Protein AF-A0A945UL53-F1 (afdb_monomer)

Structure (mmCIF, N/CA/C/O backbone):
data_AF-A0A945UL53-F1
#
_entry.id   AF-A0A945UL53-F1
#
loop_
_atom_site.group_PDB
_atom_site.id
_atom_site.type_symbol
_atom_site.label_atom_id
_atom_site.label_alt_id
_atom_site.label_comp_id
_atom_site.label_asym_id
_atom_site.label_entity_id
_atom_site.label_seq_id
_atom_site.pdbx_PDB_ins_code
_atom_site.Cartn_x
_atom_site.Cartn_y
_atom_site.Cartn_z
_atom_site.occupancy
_atom_site.B_iso_or_equiv
_atom_site.auth_seq_id
_atom_site.auth_comp_id
_atom_site.auth_asym_id
_atom_site.auth_atom_id
_atom_site.pdbx_PDB_model_num
ATOM 1 N N . MET A 1 1 ? 16.306 -9.121 25.463 1.00 62.62 1 MET A N 1
ATOM 2 C CA . MET A 1 1 ? 15.950 -10.040 24.354 1.00 62.62 1 MET A CA 1
ATOM 3 C C . MET A 1 1 ? 14.836 -9.499 23.457 1.00 62.62 1 MET A C 1
ATOM 5 O O . MET A 1 1 ? 14.910 -9.726 22.259 1.00 62.62 1 MET A O 1
ATOM 9 N N . TRP A 1 2 ? 13.859 -8.739 23.974 1.00 79.06 2 TRP A N 1
ATOM 10 C CA . TRP A 1 2 ? 12.769 -8.182 23.155 1.00 79.06 2 TRP A CA 1
ATOM 11 C C . TRP A 1 2 ? 13.185 -7.236 22.002 1.00 79.06 2 TRP A C 1
ATOM 13 O O . TRP A 1 2 ? 12.506 -7.286 20.979 1.00 79.06 2 TRP A O 1
ATOM 23 N N . PRO A 1 3 ? 14.305 -6.470 22.046 1.00 84.81 3 PRO A N 1
ATOM 24 C CA . PRO A 1 3 ? 14.684 -5.615 20.913 1.00 84.81 3 PRO A CA 1
ATOM 25 C C . PRO A 1 3 ? 14.974 -6.388 19.618 1.00 84.81 3 PRO A C 1
ATOM 27 O O . PRO A 1 3 ? 14.771 -5.867 18.528 1.00 84.81 3 PRO A O 1
ATOM 30 N N . ILE A 1 4 ? 15.392 -7.656 19.721 1.00 87.12 4 ILE A N 1
ATOM 31 C CA . ILE A 1 4 ? 15.639 -8.528 18.560 1.00 87.12 4 ILE A CA 1
ATOM 32 C C . ILE A 1 4 ? 14.323 -8.868 17.839 1.00 87.12 4 ILE A C 1
ATOM 34 O O . ILE A 1 4 ? 14.313 -9.070 16.627 1.00 87.12 4 ILE A O 1
ATOM 38 N N . LEU A 1 5 ? 13.199 -8.891 18.564 1.00 92.94 5 LEU A N 1
ATOM 39 C CA . LEU A 1 5 ? 11.879 -9.199 18.008 1.00 92.94 5 LEU A CA 1
ATOM 40 C C . LEU A 1 5 ? 11.260 -8.019 17.249 1.00 92.94 5 LEU A C 1
ATOM 42 O O . LEU A 1 5 ? 10.339 -8.234 16.462 1.00 92.94 5 LEU A O 1
ATOM 46 N N . LEU A 1 6 ? 11.791 -6.801 17.416 1.00 94.88 6 LEU A N 1
ATOM 47 C CA . LEU A 1 6 ? 11.266 -5.599 16.766 1.00 94.88 6 LEU A CA 1
ATOM 48 C C . LEU A 1 6 ? 11.302 -5.688 15.243 1.00 94.88 6 LEU A C 1
ATOM 50 O O . LEU A 1 6 ? 10.362 -5.246 14.591 1.00 94.88 6 LEU A O 1
ATOM 54 N N . LEU A 1 7 ? 12.354 -6.280 14.671 1.00 95.62 7 LEU A N 1
ATOM 55 C CA . LEU A 1 7 ? 12.458 -6.429 13.223 1.00 95.62 7 LEU A CA 1
ATOM 56 C C . LEU A 1 7 ? 11.445 -7.456 12.678 1.00 95.62 7 LEU A C 1
ATOM 58 O O . LEU A 1 7 ? 10.653 -7.069 11.821 1.00 95.62 7 LEU A O 1
ATOM 62 N N . PRO A 1 8 ? 11.386 -8.719 13.153 1.00 96.06 8 PRO A N 1
ATOM 63 C CA . PRO A 1 8 ? 10.351 -9.662 12.722 1.00 96.06 8 PRO A CA 1
ATOM 64 C C . PRO A 1 8 ? 8.927 -9.127 12.907 1.00 96.06 8 PRO A C 1
ATOM 66 O O . PRO A 1 8 ? 8.109 -9.233 11.996 1.00 96.06 8 PRO A O 1
ATOM 69 N N . GLN A 1 9 ? 8.638 -8.507 14.053 1.00 96.94 9 GLN A N 1
ATOM 70 C CA . GLN A 1 9 ? 7.343 -7.884 14.324 1.00 96.94 9 GLN A CA 1
ATOM 71 C C . GLN A 1 9 ? 7.062 -6.730 13.363 1.00 96.94 9 GLN A C 1
ATOM 73 O O . GLN A 1 9 ? 5.966 -6.637 12.817 1.00 96.94 9 GLN A O 1
ATOM 78 N N . GLY A 1 10 ? 8.062 -5.889 13.109 1.00 97.50 10 GLY A N 1
ATOM 79 C CA . GLY A 1 10 ? 7.977 -4.786 12.167 1.00 97.50 10 GLY A CA 1
ATOM 80 C C . GLY A 1 10 ? 7.670 -5.244 10.752 1.00 97.50 10 GLY A C 1
ATOM 81 O O . GLY A 1 10 ? 6.770 -4.696 10.122 1.00 97.50 10 GLY A O 1
ATOM 82 N N . LEU A 1 11 ? 8.351 -6.295 10.284 1.00 97.94 11 LEU A N 1
ATOM 83 C CA . LEU A 1 11 ? 8.081 -6.928 8.994 1.00 97.94 11 LEU A CA 1
ATOM 84 C C . LEU A 1 11 ? 6.650 -7.470 8.932 1.00 97.94 11 LEU A C 1
ATOM 86 O O . LEU A 1 11 ? 5.926 -7.169 7.989 1.00 97.94 11 LEU A O 1
ATOM 90 N N . LEU A 1 12 ? 6.210 -8.230 9.934 1.00 97.69 12 LEU A N 1
ATOM 91 C CA . LEU A 1 12 ? 4.856 -8.787 9.935 1.00 97.69 12 LEU A CA 1
ATOM 92 C C . LEU A 1 12 ? 3.784 -7.692 9.946 1.00 97.69 12 LEU A C 1
ATOM 94 O O . LEU A 1 12 ? 2.818 -7.796 9.198 1.00 97.69 12 LEU A O 1
ATOM 98 N N . LEU A 1 13 ? 3.969 -6.634 10.741 1.00 98.06 13 LEU A N 1
ATOM 99 C CA . LEU A 1 13 ? 3.017 -5.528 10.840 1.00 98.06 13 LEU A CA 1
ATOM 100 C C . LEU A 1 13 ? 2.977 -4.680 9.569 1.00 98.06 13 LEU A C 1
ATOM 102 O O . LEU A 1 13 ? 1.895 -4.422 9.050 1.00 98.06 13 LEU A O 1
ATOM 106 N N . ILE A 1 14 ? 4.127 -4.248 9.041 1.00 97.94 14 ILE A N 1
ATOM 107 C CA . ILE A 1 14 ? 4.144 -3.360 7.871 1.00 97.94 14 ILE A CA 1
ATOM 108 C C . ILE A 1 14 ? 3.630 -4.076 6.614 1.00 97.94 14 ILE A C 1
ATOM 110 O O . ILE A 1 14 ? 2.938 -3.472 5.794 1.00 97.94 14 ILE A O 1
ATOM 114 N N . PHE A 1 15 ? 3.900 -5.380 6.475 1.00 98.56 15 PHE A N 1
ATOM 115 C CA . PHE A 1 15 ? 3.406 -6.176 5.352 1.00 98.56 15 PHE A CA 1
ATOM 116 C C . PHE A 1 15 ? 1.936 -6.584 5.487 1.00 98.56 15 PHE A C 1
ATOM 118 O O . PHE A 1 15 ? 1.402 -7.146 4.535 1.00 98.56 15 PHE A O 1
ATOM 125 N N . LEU A 1 16 ? 1.223 -6.182 6.553 1.00 98.62 16 LEU A N 1
ATOM 126 C CA . LEU A 1 16 ? -0.249 -6.154 6.543 1.00 98.62 16 LEU A CA 1
ATOM 127 C C . LEU A 1 16 ? -0.813 -5.230 5.448 1.00 98.62 16 LEU A C 1
ATOM 129 O O . LEU A 1 16 ? -1.991 -5.319 5.102 1.00 98.62 16 LEU A O 1
ATOM 133 N N . PHE A 1 17 ? 0.034 -4.402 4.832 1.00 98.56 17 PHE A N 1
ATOM 134 C CA . PHE A 1 17 ? -0.271 -3.766 3.557 1.00 98.56 17 PHE A CA 1
ATOM 135 C C . PHE A 1 17 ? -0.742 -4.766 2.482 1.00 98.56 17 PHE A C 1
ATOM 137 O O . PHE A 1 17 ? -1.690 -4.465 1.767 1.00 98.56 17 PHE A O 1
ATOM 144 N N . ALA A 1 18 ? -0.139 -5.955 2.378 1.00 98.44 18 ALA A N 1
ATOM 145 C CA . ALA A 1 18 ? -0.502 -6.946 1.362 1.00 98.44 18 ALA A CA 1
ATOM 146 C C . ALA A 1 18 ? -1.934 -7.507 1.530 1.00 98.44 18 ALA A C 1
ATOM 148 O O . ALA A 1 18 ? -2.713 -7.429 0.579 1.00 98.44 18 ALA A O 1
ATOM 149 N N . PRO A 1 19 ? -2.360 -8.000 2.712 1.00 98.50 19 PRO A N 1
ATOM 150 C CA . PRO A 1 19 ? -3.755 -8.372 2.922 1.00 98.50 19 PRO A CA 1
ATOM 151 C C . PRO A 1 19 ? -4.714 -7.191 2.763 1.00 98.50 19 PRO A C 1
ATOM 153 O O . PRO A 1 19 ? -5.789 -7.378 2.196 1.00 98.50 19 PRO A O 1
ATOM 156 N N . LEU A 1 20 ? -4.348 -5.980 3.203 1.00 98.75 20 LEU A N 1
ATOM 157 C CA . LEU A 1 20 ? -5.144 -4.776 2.940 1.00 98.75 20 LEU A CA 1
ATOM 158 C C . LEU A 1 20 ? -5.365 -4.576 1.432 1.00 98.75 20 LEU A C 1
ATOM 160 O O . LEU A 1 20 ? -6.509 -4.435 0.998 1.00 98.75 20 LEU A O 1
ATOM 164 N N . HIS A 1 21 ? -4.286 -4.595 0.652 1.00 98.56 21 HIS A N 1
ATOM 165 C CA . HIS A 1 21 ? -4.281 -4.436 -0.799 1.00 98.56 21 HIS A CA 1
ATOM 166 C C . HIS A 1 21 ? -5.174 -5.463 -1.497 1.00 98.56 21 HIS A C 1
ATOM 168 O O . HIS A 1 21 ? -6.097 -5.104 -2.223 1.00 98.56 21 HIS A O 1
ATOM 174 N N . GLU A 1 22 ? -5.005 -6.747 -1.203 1.00 98.19 22 GLU A N 1
ATOM 175 C CA . GLU A 1 22 ? -5.817 -7.791 -1.836 1.00 98.19 22 GLU A CA 1
ATOM 176 C C . GLU A 1 22 ? -7.290 -7.744 -1.400 1.00 98.19 22 GLU A C 1
ATOM 178 O O . GLU A 1 22 ? -8.208 -8.017 -2.180 1.00 98.19 22 GLU A O 1
ATOM 183 N N . CYS A 1 23 ? -7.563 -7.345 -0.158 1.00 98.62 23 CYS A N 1
ATOM 184 C CA . CYS A 1 23 ? -8.932 -7.260 0.339 1.00 98.62 23 CYS A CA 1
ATOM 185 C C . CYS A 1 23 ? -9.710 -6.068 -0.238 1.00 98.62 23 CYS A C 1
ATOM 187 O O . CYS A 1 23 ? -10.928 -6.174 -0.414 1.00 98.62 23 CYS A O 1
ATOM 189 N N . ILE A 1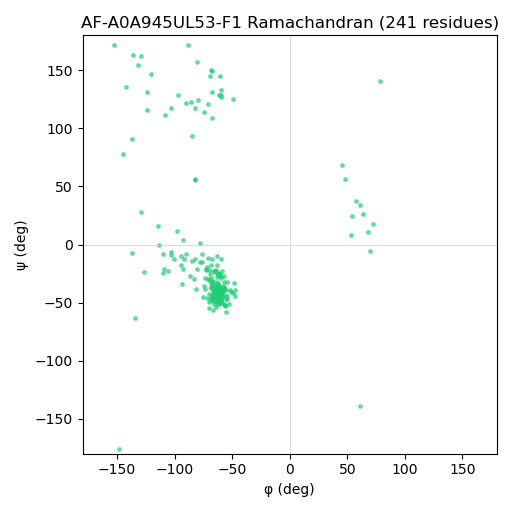 24 ? -9.063 -4.954 -0.605 1.00 98.38 24 ILE A N 1
ATOM 190 C CA . ILE A 1 24 ? -9.777 -3.838 -1.254 1.00 98.38 24 ILE A CA 1
ATOM 191 C C . ILE A 1 24 ? -10.249 -4.187 -2.675 1.00 98.38 24 ILE A C 1
ATOM 193 O O . ILE A 1 24 ? -11.281 -3.662 -3.115 1.00 98.38 24 ILE A O 1
ATOM 197 N N . HIS A 1 25 ? -9.581 -5.131 -3.350 1.00 98.00 25 HIS A N 1
ATOM 198 C CA . HIS A 1 25 ? -10.055 -5.753 -4.597 1.00 98.00 25 HIS A CA 1
ATOM 199 C C . HIS A 1 25 ? -11.264 -6.668 -4.379 1.00 98.00 25 HIS A C 1
ATOM 201 O O . HIS A 1 25 ? -12.070 -6.863 -5.287 1.00 98.00 25 HIS A O 1
ATOM 207 N N . ARG A 1 26 ? -11.462 -7.144 -3.143 1.00 97.31 26 ARG A N 1
ATOM 208 C CA . ARG A 1 26 ? -12.495 -8.111 -2.730 1.00 97.31 26 ARG A CA 1
ATOM 209 C C . ARG A 1 26 ? -12.382 -9.470 -3.420 1.00 97.31 26 ARG A C 1
ATOM 211 O O . ARG A 1 26 ? -13.395 -10.117 -3.681 1.00 97.31 26 ARG A O 1
ATOM 218 N N . THR A 1 27 ? -11.156 -9.893 -3.699 1.00 96.38 27 THR A N 1
ATOM 219 C CA . THR A 1 27 ? -10.840 -11.190 -4.313 1.00 96.38 27 THR A CA 1
ATOM 220 C C . THR A 1 27 ? -10.259 -12.172 -3.294 1.00 96.38 27 THR A C 1
ATOM 222 O O . THR A 1 27 ? -10.394 -13.380 -3.471 1.00 96.38 27 THR A O 1
ATOM 225 N N . ALA A 1 28 ? -9.681 -11.682 -2.189 1.00 97.00 28 ALA A N 1
ATOM 226 C CA . ALA A 1 28 ? -9.034 -12.515 -1.175 1.00 97.00 28 ALA A CA 1
ATOM 227 C C . ALA A 1 28 ? -9.986 -13.517 -0.499 1.00 97.00 28 ALA A C 1
ATOM 229 O O . ALA A 1 28 ? -9.624 -14.677 -0.305 1.00 97.00 28 ALA A O 1
ATOM 230 N N . PHE A 1 29 ? -11.212 -13.092 -0.174 1.00 97.69 29 PHE A N 1
ATOM 231 C CA . PHE A 1 29 ? -12.237 -13.949 0.429 1.00 97.69 29 PHE A CA 1
ATOM 232 C C . PHE A 1 29 ? -13.492 -14.035 -0.440 1.00 97.69 29 PHE A C 1
ATOM 234 O O . PHE A 1 29 ? -13.920 -13.046 -1.033 1.00 97.69 29 PHE A O 1
ATOM 241 N N . ARG A 1 30 ? -14.162 -15.197 -0.425 1.00 96.19 30 ARG A N 1
ATOM 242 C CA . ARG A 1 30 ? -15.458 -15.396 -1.102 1.00 96.19 30 ARG A CA 1
ATOM 243 C C . ARG A 1 30 ? -16.530 -14.421 -0.607 1.00 96.19 30 ARG A C 1
ATOM 245 O O . ARG A 1 30 ? -17.372 -13.972 -1.382 1.00 96.19 30 ARG A O 1
ATOM 252 N N . THR A 1 31 ? -16.511 -14.098 0.684 1.00 97.31 31 THR A N 1
ATOM 253 C CA . THR A 1 31 ? -17.524 -13.248 1.309 1.00 97.31 31 THR A CA 1
ATOM 254 C C . THR A 1 31 ? -17.042 -11.805 1.405 1.00 97.31 31 THR A C 1
ATOM 256 O O . THR A 1 31 ? -15.967 -11.519 1.933 1.00 97.31 31 THR A O 1
ATOM 259 N N . ARG A 1 32 ? -17.862 -10.863 0.921 1.00 95.94 32 ARG A N 1
ATOM 260 C CA . ARG A 1 32 ? -17.491 -9.439 0.847 1.00 95.94 32 ARG A CA 1
ATOM 261 C C . ARG A 1 32 ? -17.163 -8.830 2.209 1.00 95.94 32 ARG A C 1
ATOM 263 O O . ARG A 1 32 ? -16.180 -8.108 2.306 1.00 95.94 32 ARG A O 1
ATOM 270 N N . TRP A 1 33 ? -17.934 -9.153 3.249 1.00 97.44 33 TRP A N 1
ATOM 271 C CA . TRP A 1 33 ? -17.700 -8.585 4.580 1.00 97.44 33 TRP A CA 1
ATOM 272 C C . TRP A 1 33 ? -16.370 -9.050 5.189 1.00 97.44 33 TRP A C 1
ATOM 274 O O . TRP A 1 33 ? -15.741 -8.270 5.891 1.00 97.44 33 TRP A O 1
ATOM 284 N N . CYS A 1 34 ? -15.898 -10.268 4.883 1.00 98.38 34 CYS A N 1
ATOM 285 C CA . CYS A 1 34 ? -14.594 -10.740 5.356 1.00 98.38 34 CYS A CA 1
ATOM 286 C C . CYS A 1 34 ? -13.453 -9.916 4.750 1.00 98.38 34 CYS A C 1
ATOM 288 O O . CYS A 1 34 ? -12.554 -9.505 5.474 1.00 98.38 34 CYS A O 1
ATOM 290 N N . ASN A 1 35 ? -13.522 -9.616 3.445 1.00 98.50 35 ASN A N 1
ATOM 291 C CA . ASN A 1 35 ? -12.566 -8.708 2.807 1.00 98.50 35 ASN A CA 1
ATOM 292 C C . ASN A 1 35 ? -12.610 -7.325 3.467 1.00 98.50 35 ASN A C 1
ATOM 294 O O . ASN A 1 35 ? -11.577 -6.792 3.855 1.00 98.50 35 ASN A O 1
ATOM 298 N N . ASP A 1 36 ? -13.809 -6.760 3.630 1.00 98.12 36 ASP A N 1
ATOM 299 C CA . ASP A 1 36 ? -13.966 -5.421 4.199 1.00 98.12 36 ASP A CA 1
ATOM 300 C C . ASP A 1 36 ? -13.445 -5.360 5.658 1.00 98.12 36 ASP A C 1
ATOM 302 O O . ASP A 1 36 ? -12.777 -4.394 6.022 1.00 98.12 36 ASP A O 1
ATOM 306 N N . LEU A 1 37 ? -13.665 -6.404 6.473 1.00 98.25 37 LEU A N 1
ATOM 307 C CA . LEU A 1 37 ? -13.153 -6.494 7.847 1.00 98.25 37 LEU A CA 1
ATOM 308 C C . LEU A 1 37 ? -11.626 -6.632 7.896 1.00 98.25 37 LEU A C 1
ATOM 310 O O . LEU A 1 37 ? -10.972 -5.913 8.648 1.00 98.25 37 LEU A O 1
ATOM 314 N N . VAL A 1 38 ? -11.045 -7.537 7.103 1.00 98.56 38 VAL A N 1
ATOM 315 C CA . VAL A 1 38 ? -9.585 -7.734 7.075 1.00 98.56 38 VAL A CA 1
ATOM 316 C C . VAL A 1 38 ? -8.886 -6.474 6.571 1.00 98.56 38 VAL A C 1
ATOM 318 O O . VAL A 1 38 ? -7.903 -6.048 7.175 1.00 98.56 38 VAL A O 1
ATOM 321 N N . ALA A 1 39 ? -9.428 -5.827 5.535 1.00 98.62 39 ALA A N 1
ATOM 322 C CA . ALA A 1 39 ? -8.936 -4.542 5.050 1.00 98.62 39 ALA A CA 1
ATOM 323 C C . ALA A 1 39 ? -9.007 -3.461 6.139 1.00 98.62 39 ALA A C 1
ATOM 325 O O . ALA A 1 39 ? -8.047 -2.721 6.327 1.00 98.62 39 ALA A O 1
ATOM 326 N N . PHE A 1 40 ? -10.105 -3.390 6.896 1.00 98.25 40 PHE A N 1
ATOM 327 C CA . PHE A 1 40 ? -10.245 -2.436 7.996 1.00 98.25 40 PHE A CA 1
ATOM 328 C C . PHE A 1 40 ? -9.177 -2.644 9.083 1.00 98.25 40 PHE A C 1
ATOM 330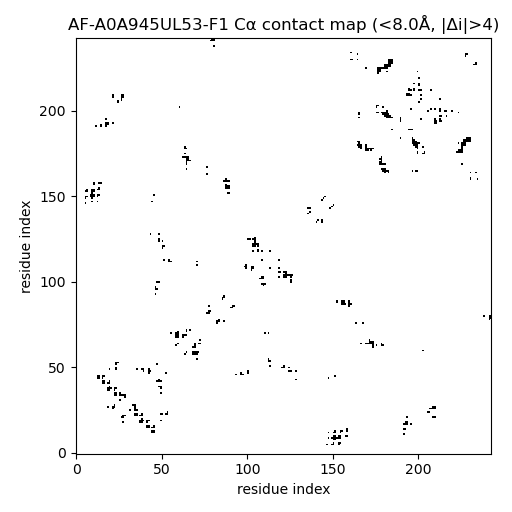 O O . PHE A 1 40 ? -8.443 -1.713 9.420 1.00 98.25 40 PHE A O 1
ATOM 337 N N . LEU A 1 41 ? -9.021 -3.875 9.579 1.00 98.12 41 LEU A N 1
ATOM 338 C CA . LEU A 1 41 ? -8.050 -4.196 10.632 1.00 98.12 41 LEU A CA 1
ATOM 339 C C . LEU A 1 41 ? -6.601 -3.970 10.178 1.00 98.12 41 LEU A C 1
ATOM 341 O O . LEU A 1 41 ? -5.818 -3.344 10.892 1.00 98.12 41 LEU A O 1
ATOM 345 N N . CYS A 1 42 ? -6.251 -4.429 8.974 1.00 98.50 42 CYS A N 1
ATOM 346 C CA . CYS A 1 42 ? -4.916 -4.221 8.414 1.00 98.50 42 CYS A CA 1
ATOM 347 C C . CYS A 1 42 ? -4.647 -2.733 8.175 1.00 98.50 42 CYS 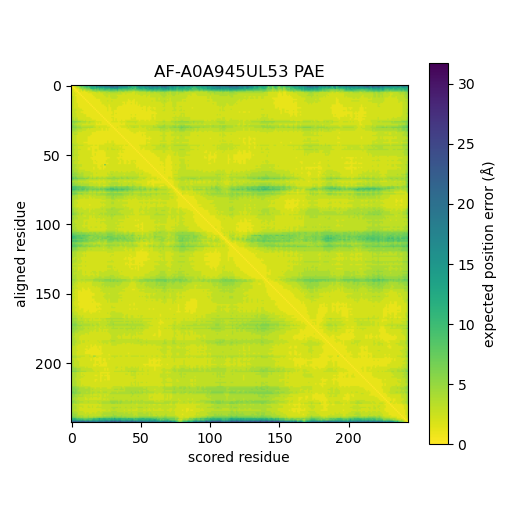A C 1
ATOM 349 O O . CYS A 1 42 ? -3.601 -2.227 8.568 1.00 98.50 42 CYS A O 1
ATOM 351 N N . GLY A 1 43 ? -5.617 -2.017 7.598 1.00 97.88 43 GLY A N 1
ATOM 352 C CA . GLY A 1 43 ? -5.538 -0.580 7.362 1.00 97.88 43 GLY A CA 1
ATOM 353 C C . GLY A 1 43 ? -5.301 0.216 8.637 1.00 97.88 43 GLY A C 1
ATOM 354 O O . GLY A 1 43 ? -4.531 1.171 8.618 1.00 97.88 43 GLY A O 1
ATOM 355 N N . TRP A 1 44 ? -5.915 -0.178 9.758 1.00 95.38 44 TRP A N 1
ATOM 356 C CA . TRP A 1 44 ? -5.677 0.470 11.048 1.00 95.38 44 TRP A CA 1
ATOM 357 C C . TRP A 1 44 ? -4.206 0.348 11.463 1.00 95.38 44 TRP A C 1
ATOM 359 O O . TRP A 1 44 ? -3.573 1.363 11.759 1.00 95.38 44 TRP A O 1
ATOM 369 N N . LEU A 1 45 ? -3.649 -0.864 11.383 1.00 96.19 45 LEU A N 1
ATOM 370 C CA . LEU A 1 45 ? -2.267 -1.169 11.765 1.00 96.19 45 LEU A CA 1
ATOM 371 C C . LEU A 1 45 ? -1.213 -0.510 10.865 1.00 96.19 45 LEU A C 1
ATOM 373 O O . LEU A 1 45 ? -0.087 -0.305 11.316 1.00 96.19 45 LEU A O 1
ATOM 377 N N . VAL A 1 46 ? -1.558 -0.151 9.624 1.00 96.25 46 VAL A N 1
ATOM 378 C CA . VAL A 1 46 ? -0.630 0.501 8.678 1.00 96.25 46 VAL A CA 1
ATOM 379 C C . VAL A 1 46 ? -1.010 1.943 8.314 1.00 96.25 46 VAL A C 1
ATOM 381 O O . VAL A 1 46 ? -0.475 2.479 7.346 1.00 96.25 46 VAL A O 1
ATOM 384 N N . LEU A 1 47 ? -1.903 2.580 9.085 1.00 95.75 47 LEU A N 1
ATOM 385 C CA . LEU A 1 47 ? -2.337 3.981 8.910 1.00 95.75 47 LEU A CA 1
ATOM 386 C C . LEU A 1 47 ? -2.943 4.287 7.529 1.00 95.75 47 LEU A C 1
ATOM 388 O O . LEU A 1 47 ? -2.756 5.365 6.964 1.00 95.75 47 LEU A O 1
ATOM 392 N N . LEU A 1 48 ? -3.700 3.338 6.979 1.00 97.12 48 LEU A N 1
ATOM 393 C CA . LEU A 1 48 ? -4.239 3.416 5.625 1.00 97.12 48 LEU A CA 1
ATOM 394 C C . LEU A 1 48 ? -5.705 2.949 5.571 1.00 97.12 48 LEU A C 1
ATOM 396 O O . LEU A 1 48 ? -5.967 1.761 5.374 1.00 97.12 48 LEU A O 1
ATOM 400 N N . PRO A 1 49 ? -6.681 3.864 5.731 1.00 97.88 49 PRO A N 1
ATOM 401 C CA . PRO A 1 49 ? -8.100 3.521 5.672 1.00 97.88 49 PRO A CA 1
ATOM 402 C C . PRO A 1 49 ? -8.502 2.903 4.319 1.00 97.88 49 PRO A C 1
ATOM 404 O O . PRO A 1 49 ? -8.207 3.483 3.264 1.00 97.88 49 PRO A O 1
ATOM 407 N N . PRO A 1 50 ? -9.184 1.741 4.306 1.00 98.19 50 PRO A N 1
ATOM 408 C CA . PRO A 1 50 ? -9.394 0.949 3.102 1.00 98.19 50 PRO A CA 1
ATOM 409 C C . PRO A 1 50 ? -10.371 1.587 2.119 1.00 98.19 50 PRO A C 1
ATOM 411 O O . PRO A 1 50 ? -10.225 1.369 0.918 1.00 98.19 50 PRO A O 1
ATOM 414 N N . THR A 1 51 ? -11.354 2.382 2.562 1.00 97.56 51 THR A N 1
ATOM 415 C CA . THR A 1 51 ? -12.284 3.032 1.627 1.00 97.56 51 THR A CA 1
ATOM 416 C C . THR A 1 51 ? -11.550 4.088 0.802 1.00 97.56 51 THR A C 1
ATOM 418 O O . THR A 1 51 ? -11.691 4.109 -0.423 1.00 97.56 51 THR A O 1
ATOM 421 N N . TRP A 1 52 ? -10.726 4.931 1.437 1.00 97.81 52 TRP A N 1
ATOM 422 C CA . TRP A 1 52 ? -9.876 5.883 0.709 1.00 97.81 52 TRP A CA 1
ATOM 423 C C . TRP A 1 52 ? -8.866 5.158 -0.182 1.00 97.81 52 TRP A C 1
ATOM 425 O O . TRP A 1 52 ? -8.777 5.445 -1.378 1.00 97.81 52 TRP A O 1
ATOM 435 N N . PHE A 1 53 ? -8.156 4.177 0.384 1.00 98.00 53 PHE A N 1
ATOM 436 C CA . PHE A 1 53 ? -7.120 3.448 -0.334 1.00 98.00 53 PHE A CA 1
ATOM 437 C C . PHE A 1 53 ? -7.675 2.708 -1.550 1.00 98.00 53 PHE A C 1
ATOM 439 O O . PHE A 1 53 ? -7.059 2.726 -2.608 1.00 98.00 53 PHE A O 1
ATOM 446 N N . ARG A 1 54 ? -8.889 2.157 -1.466 1.00 97.69 54 ARG A N 1
ATOM 447 C CA . ARG A 1 54 ? -9.569 1.572 -2.622 1.00 97.69 54 ARG A CA 1
ATOM 448 C C . ARG A 1 54 ? -9.771 2.587 -3.744 1.00 97.69 54 ARG A C 1
ATOM 450 O O . ARG A 1 54 ? -9.531 2.254 -4.896 1.00 97.69 54 ARG A O 1
ATOM 457 N N . HIS A 1 55 ? -10.210 3.811 -3.452 1.00 97.38 55 HIS A N 1
ATOM 458 C CA . HIS A 1 55 ? -10.385 4.828 -4.496 1.00 97.38 55 HIS A CA 1
ATOM 459 C C . HIS A 1 55 ? -9.056 5.230 -5.140 1.00 97.38 55 HIS A C 1
ATOM 461 O O . HIS A 1 55 ? -8.985 5.318 -6.367 1.00 97.38 55 HIS A O 1
ATOM 467 N N . PHE A 1 56 ? -8.012 5.405 -4.328 1.00 97.25 56 PHE A N 1
ATOM 468 C CA . PHE A 1 56 ? -6.645 5.621 -4.801 1.00 97.25 56 PHE A CA 1
ATOM 469 C C . PHE A 1 56 ? -6.184 4.485 -5.715 1.00 97.25 56 PHE A C 1
ATOM 471 O O . PHE A 1 56 ? -5.814 4.705 -6.866 1.00 97.25 56 PHE A O 1
ATOM 478 N N . HIS A 1 57 ? -6.298 3.256 -5.233 1.00 97.81 57 HIS A N 1
ATOM 479 C CA . HIS A 1 57 ? -5.721 2.093 -5.875 1.00 97.81 57 HIS A CA 1
ATOM 480 C C . HIS A 1 57 ? -6.482 1.663 -7.139 1.00 97.81 57 HIS A C 1
ATOM 482 O O . HIS A 1 57 ? -5.865 1.351 -8.151 1.00 97.81 57 HIS A O 1
ATOM 488 N N . MET A 1 58 ? -7.819 1.745 -7.159 1.00 97.44 58 MET A N 1
ATOM 489 C CA . MET A 1 58 ? -8.598 1.506 -8.387 1.00 97.44 58 MET A CA 1
ATOM 490 C C . MET A 1 58 ? -8.291 2.546 -9.472 1.00 97.44 58 MET A C 1
ATOM 492 O O . MET A 1 58 ? -8.331 2.233 -10.663 1.00 97.44 58 MET A O 1
ATOM 496 N N . ARG A 1 59 ? -8.008 3.799 -9.080 1.00 96.75 59 ARG A N 1
ATOM 497 C CA . ARG A 1 59 ? -7.593 4.844 -10.023 1.00 96.75 59 ARG A CA 1
ATOM 498 C C . ARG A 1 59 ? -6.194 4.562 -10.562 1.00 96.75 59 ARG A C 1
ATOM 500 O O . ARG A 1 59 ? -6.015 4.684 -11.769 1.00 96.75 59 ARG A O 1
ATOM 507 N N . HIS A 1 60 ? -5.273 4.142 -9.696 1.00 97.62 60 HIS A N 1
ATOM 508 C CA . HIS A 1 60 ? -3.952 3.660 -10.085 1.00 97.62 60 HIS A CA 1
ATOM 509 C C . HIS A 1 60 ? -4.066 2.510 -11.098 1.00 97.62 60 HIS A C 1
ATOM 511 O O . HIS A 1 60 ? -3.690 2.718 -12.236 1.00 97.62 60 HIS A O 1
ATOM 517 N N . HIS A 1 61 ? -4.748 1.397 -10.798 1.00 97.88 61 HIS A N 1
ATOM 518 C CA . HIS A 1 61 ? -4.959 0.296 -11.761 1.00 97.88 61 HIS A CA 1
ATOM 519 C C . HIS A 1 61 ? -5.525 0.720 -13.117 1.00 97.88 61 HIS A C 1
ATOM 521 O O . HIS A 1 61 ? -5.169 0.184 -14.166 1.00 97.88 61 HIS A O 1
ATOM 527 N N . ARG A 1 62 ? -6.465 1.670 -13.112 1.00 96.44 62 ARG A N 1
ATOM 528 C CA . ARG A 1 62 ? -7.081 2.163 -14.346 1.00 96.44 62 ARG A CA 1
ATOM 529 C C . ARG A 1 62 ? -6.110 2.988 -15.190 1.00 96.44 62 ARG A C 1
ATOM 531 O O . ARG A 1 62 ? -6.269 3.045 -16.411 1.00 96.44 62 ARG A O 1
ATOM 538 N N . PHE A 1 63 ? -5.174 3.673 -14.546 1.00 96.94 63 PHE A N 1
ATOM 539 C CA . PHE A 1 63 ? -4.303 4.667 -15.155 1.00 96.94 63 PHE A CA 1
ATOM 540 C C . PHE A 1 63 ? -2.827 4.428 -14.834 1.00 96.94 63 PHE A C 1
ATOM 542 O O . PHE A 1 63 ? -2.077 5.392 -14.835 1.00 96.94 63 PHE A O 1
ATOM 549 N N . THR A 1 64 ? -2.411 3.184 -14.591 1.00 96.88 64 THR A N 1
ATOM 550 C CA . THR A 1 64 ? -1.058 2.842 -14.137 1.00 96.88 64 THR A CA 1
ATOM 551 C C . THR A 1 64 ? -0.005 3.516 -15.010 1.00 96.88 64 THR A C 1
ATOM 553 O O . THR A 1 64 ? -0.028 3.376 -16.236 1.00 96.88 64 THR A O 1
ATOM 556 N N . ASN A 1 65 ? 0.903 4.262 -14.378 1.00 95.19 65 ASN A N 1
ATOM 557 C CA . ASN A 1 65 ? 1.955 5.056 -15.012 1.00 95.19 65 ASN A CA 1
ATOM 558 C C . ASN A 1 65 ? 1.463 6.065 -16.079 1.00 95.19 65 ASN A C 1
ATOM 560 O O . ASN A 1 65 ? 2.222 6.463 -16.963 1.00 95.19 65 ASN A O 1
ATOM 564 N N . ASN A 1 66 ? 0.208 6.516 -16.016 1.00 96.12 66 ASN A N 1
ATOM 565 C CA . ASN A 1 66 ? -0.262 7.666 -16.784 1.00 96.12 66 ASN A CA 1
ATOM 566 C C . ASN A 1 66 ? 0.120 8.967 -16.047 1.00 96.12 66 ASN A C 1
ATOM 568 O O . ASN A 1 66 ? -0.414 9.191 -14.956 1.00 96.12 66 ASN A O 1
ATOM 572 N N . PRO A 1 67 ? 0.962 9.843 -16.630 1.00 93.62 67 PRO A N 1
ATOM 573 C CA . PRO A 1 67 ? 1.515 11.012 -15.932 1.00 93.62 67 PRO A CA 1
ATOM 574 C C . PRO A 1 67 ? 0.477 11.970 -15.344 1.00 93.62 67 PRO A C 1
ATOM 576 O O . PRO A 1 67 ? 0.713 12.559 -14.295 1.00 93.62 67 PRO A O 1
ATOM 579 N N . ASP A 1 68 ? -0.685 12.093 -15.988 1.00 93.31 68 ASP A N 1
ATOM 580 C CA . ASP A 1 68 ? -1.703 13.077 -15.608 1.00 93.31 68 ASP A CA 1
ATOM 581 C C . ASP A 1 68 ? -2.774 12.504 -14.670 1.00 93.31 68 ASP A C 1
ATOM 583 O O . ASP A 1 68 ? -3.573 13.242 -14.086 1.00 93.31 68 ASP A O 1
ATOM 587 N N . ARG A 1 69 ? -2.891 11.172 -14.591 1.00 93.75 69 ARG A N 1
ATOM 588 C CA . ARG A 1 69 ? -4.073 10.516 -14.003 1.00 93.75 69 ARG A CA 1
ATOM 589 C C . ARG A 1 69 ? -3.763 9.510 -12.912 1.00 93.75 69 ARG A C 1
ATOM 591 O O . ARG A 1 69 ? -4.671 9.262 -12.107 1.00 93.75 69 ARG A O 1
ATOM 598 N N . ASP A 1 70 ? -2.556 8.954 -12.891 1.00 95.94 70 ASP A N 1
ATOM 599 C CA . ASP A 1 70 ? -2.121 8.020 -11.860 1.00 95.94 70 ASP A CA 1
ATOM 600 C C . ASP A 1 70 ? -1.822 8.768 -10.552 1.00 95.94 70 ASP A C 1
ATOM 602 O O . ASP A 1 70 ? -0.876 9.557 -10.502 1.00 95.94 70 ASP A O 1
ATOM 606 N N . PRO A 1 71 ? -2.594 8.545 -9.474 1.00 94.06 71 PRO A N 1
ATOM 607 C CA . PRO A 1 71 ? -2.328 9.208 -8.207 1.00 94.06 71 PRO A CA 1
ATOM 608 C C . PRO A 1 71 ? -1.021 8.736 -7.547 1.00 94.06 71 PRO A C 1
ATOM 610 O O . PRO A 1 71 ? -0.514 9.443 -6.681 1.00 94.06 71 PRO A O 1
ATOM 613 N N . GLU A 1 72 ? -0.454 7.587 -7.937 1.00 92.19 72 GLU A N 1
ATOM 614 C CA . GLU A 1 72 ? 0.844 7.130 -7.421 1.00 92.19 72 GLU A CA 1
ATOM 615 C C . GLU A 1 72 ? 1.996 8.033 -7.891 1.00 92.19 72 GLU A C 1
ATOM 617 O O . GLU A 1 72 ? 2.947 8.267 -7.148 1.00 92.19 72 GLU A O 1
ATOM 622 N N . LEU A 1 73 ? 1.883 8.613 -9.092 1.00 91.69 73 LEU A N 1
ATOM 623 C CA . LEU A 1 73 ? 2.904 9.498 -9.659 1.00 91.69 73 LEU A CA 1
ATOM 624 C C . LEU A 1 73 ? 2.912 10.907 -9.048 1.00 91.69 73 LEU A C 1
ATOM 626 O O . LEU A 1 73 ? 3.843 11.668 -9.305 1.00 91.69 73 LEU A O 1
ATOM 630 N N . ALA A 1 74 ? 1.926 11.253 -8.210 1.00 87.25 74 ALA A N 1
ATOM 631 C CA . ALA A 1 74 ? 1.911 12.526 -7.486 1.00 87.25 74 ALA A CA 1
ATOM 632 C C . ALA A 1 74 ? 3.114 12.673 -6.534 1.00 87.25 74 ALA A C 1
ATOM 634 O O . ALA A 1 74 ? 3.527 13.788 -6.219 1.00 87.25 74 ALA A O 1
ATOM 635 N N . VAL A 1 75 ? 3.688 11.550 -6.090 1.00 83.75 75 VAL A N 1
ATOM 636 C CA . VAL A 1 75 ? 4.957 11.520 -5.364 1.00 83.75 75 VAL A CA 1
ATOM 637 C C . VAL A 1 75 ? 6.045 11.061 -6.326 1.00 83.75 75 VAL A C 1
ATOM 639 O O . VAL A 1 75 ? 6.024 9.934 -6.822 1.00 83.75 75 VAL A O 1
ATOM 642 N N . ALA A 1 76 ? 7.023 11.931 -6.575 1.00 86.88 76 ALA A N 1
ATOM 643 C CA . ALA A 1 76 ? 8.147 11.599 -7.435 1.00 86.88 76 ALA A CA 1
ATOM 644 C C . ALA A 1 76 ? 8.919 10.392 -6.880 1.00 86.88 76 ALA A C 1
ATOM 646 O O . ALA A 1 76 ? 9.272 10.330 -5.698 1.00 86.88 76 ALA A O 1
ATOM 647 N N . LYS A 1 77 ? 9.208 9.436 -7.763 1.00 91.56 77 LYS A N 1
ATOM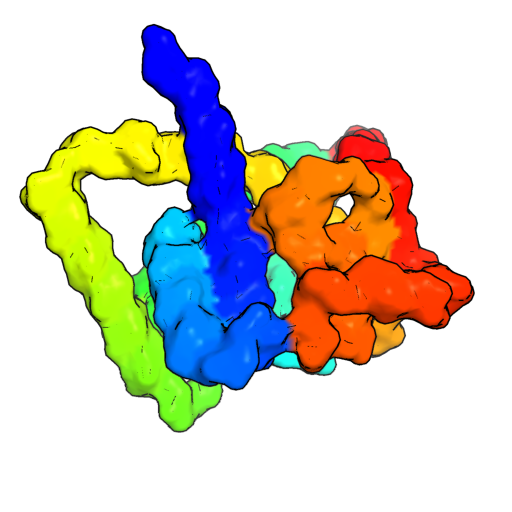 648 C CA . LYS A 1 77 ? 10.091 8.315 -7.448 1.00 91.56 77 LYS A CA 1
ATOM 649 C C . LYS A 1 77 ? 11.528 8.833 -7.242 1.00 91.56 77 LYS A C 1
ATOM 651 O O . LYS A 1 77 ? 11.904 9.830 -7.860 1.00 91.56 77 LYS A O 1
ATOM 656 N N . PRO A 1 78 ? 12.341 8.192 -6.384 1.00 94.62 78 PRO A N 1
ATOM 657 C CA . PRO A 1 78 ? 13.686 8.671 -6.087 1.00 94.62 78 PRO A CA 1
ATOM 658 C C . PRO A 1 78 ? 14.571 8.695 -7.340 1.00 94.62 78 PRO A C 1
ATOM 660 O O . PRO A 1 78 ? 14.670 7.692 -8.043 1.00 94.62 78 PRO A O 1
ATOM 663 N N . GLY A 1 79 ? 15.213 9.840 -7.592 1.00 94.19 79 GLY A N 1
ATOM 664 C CA . GLY A 1 79 ? 16.154 10.046 -8.703 1.00 94.19 79 GLY A CA 1
ATOM 665 C C . GLY A 1 79 ? 17.607 10.276 -8.272 1.00 94.19 79 GLY A C 1
ATOM 666 O O . GLY A 1 79 ? 18.466 10.477 -9.118 1.00 94.19 79 GLY A O 1
ATOM 667 N N . ASN A 1 80 ? 17.882 10.286 -6.966 1.00 95.19 80 ASN A N 1
ATOM 668 C CA . ASN A 1 80 ? 19.220 10.409 -6.388 1.00 95.19 80 ASN A CA 1
ATOM 669 C C . ASN A 1 80 ? 19.268 9.722 -5.013 1.00 95.19 80 ASN A C 1
ATOM 671 O O . ASN A 1 80 ? 18.230 9.331 -4.466 1.00 95.19 80 ASN A O 1
ATOM 675 N N . ILE A 1 81 ? 20.466 9.605 -4.433 1.00 96.06 81 ILE A N 1
ATOM 676 C CA . ILE A 1 81 ? 20.679 8.886 -3.171 1.00 96.06 81 ILE A CA 1
ATOM 677 C C . ILE A 1 81 ? 19.905 9.484 -1.988 1.00 96.06 81 ILE A C 1
ATOM 679 O O . ILE A 1 81 ? 19.360 8.742 -1.171 1.00 96.06 81 ILE A O 1
ATOM 683 N N . VAL A 1 82 ? 19.790 10.813 -1.911 1.00 95.06 82 VAL A N 1
ATOM 684 C CA . VAL A 1 82 ? 19.077 11.493 -0.819 1.00 95.06 82 VAL A CA 1
ATOM 685 C C . VAL A 1 82 ? 17.585 11.182 -0.899 1.00 95.06 82 VAL A C 1
ATOM 687 O O . VAL A 1 82 ? 16.987 10.741 0.082 1.00 95.06 82 VAL A O 1
ATOM 690 N N . ALA A 1 83 ? 16.990 11.331 -2.085 1.00 95.31 83 ALA A N 1
ATOM 691 C CA . ALA A 1 83 ? 15.593 10.988 -2.325 1.00 95.31 83 ALA A CA 1
ATOM 692 C C . ALA A 1 83 ? 15.324 9.498 -2.067 1.00 95.31 83 ALA A C 1
ATOM 694 O O . ALA A 1 83 ? 14.282 9.151 -1.513 1.00 95.31 83 ALA A O 1
ATOM 695 N N . TYR A 1 84 ? 16.264 8.617 -2.423 1.00 96.50 84 TYR A N 1
ATOM 696 C CA . TYR A 1 84 ? 16.161 7.184 -2.156 1.00 96.50 84 TYR A CA 1
ATOM 697 C C . TYR A 1 84 ? 16.137 6.877 -0.656 1.00 96.50 84 TYR A C 1
ATOM 699 O O . TYR A 1 84 ? 15.240 6.171 -0.200 1.00 96.50 84 TYR A O 1
ATOM 707 N N . VAL A 1 85 ? 17.062 7.436 0.131 1.00 96.12 85 VAL A N 1
ATOM 708 C CA . VAL A 1 85 ? 17.096 7.244 1.593 1.00 96.12 85 VAL A CA 1
ATOM 709 C C . VAL A 1 85 ? 15.821 7.781 2.248 1.00 96.12 85 VAL A C 1
ATOM 711 O O . VAL A 1 85 ? 15.212 7.090 3.067 1.00 96.12 85 VAL A O 1
ATOM 714 N N . LEU A 1 86 ? 15.362 8.971 1.846 1.00 94.88 86 LEU A N 1
ATOM 715 C CA . LEU A 1 86 ? 14.103 9.543 2.331 1.00 94.88 86 LEU A CA 1
ATOM 716 C C . LEU A 1 86 ? 12.905 8.654 1.982 1.00 94.88 86 LEU A C 1
ATOM 718 O O . LEU A 1 86 ? 12.072 8.391 2.850 1.00 94.88 86 LEU A O 1
ATOM 722 N N . TYR A 1 87 ? 12.840 8.136 0.753 1.00 95.62 87 TYR A N 1
ATOM 723 C CA . TYR A 1 87 ? 11.799 7.198 0.343 1.00 95.62 87 TYR A CA 1
ATOM 724 C C . TYR A 1 87 ? 11.841 5.915 1.188 1.00 95.62 87 TYR A C 1
ATOM 726 O O . TYR A 1 87 ? 10.807 5.505 1.713 1.00 95.62 87 TYR A O 1
ATOM 734 N N . MET A 1 88 ? 13.022 5.311 1.374 1.00 97.06 88 MET A N 1
ATOM 735 C CA . MET A 1 88 ? 13.211 4.083 2.159 1.00 97.06 88 MET A CA 1
ATOM 736 C C . MET A 1 88 ? 12.855 4.257 3.636 1.00 97.06 88 MET A C 1
ATOM 738 O O . MET A 1 88 ? 12.342 3.326 4.246 1.00 97.06 88 MET A O 1
ATOM 742 N N . SER A 1 89 ? 13.054 5.447 4.210 1.00 95.75 89 SER A N 1
ATOM 743 C CA . SER A 1 89 ? 12.651 5.725 5.596 1.00 95.75 89 SER A CA 1
ATOM 744 C C . SER A 1 89 ? 11.141 5.574 5.828 1.00 95.75 89 SER A C 1
ATOM 746 O O . SER A 1 89 ? 10.702 5.347 6.951 1.00 95.75 89 SER A O 1
ATOM 748 N N . GLY A 1 90 ? 10.328 5.742 4.777 1.00 94.31 90 GLY A N 1
ATOM 749 C CA . GLY A 1 90 ? 8.868 5.751 4.859 1.00 94.31 90 GLY A CA 1
ATOM 750 C C . GLY A 1 90 ? 8.269 6.981 5.556 1.00 94.31 90 GLY A C 1
ATOM 751 O O . GLY A 1 90 ? 7.052 7.151 5.516 1.00 94.31 90 GLY A O 1
ATOM 752 N N . LEU A 1 91 ? 9.085 7.875 6.130 1.00 92.94 91 LEU A N 1
ATOM 753 C CA . LEU A 1 91 ? 8.623 9.027 6.914 1.00 92.94 91 LEU A CA 1
ATOM 754 C C . LEU A 1 91 ? 7.763 9.992 6.090 1.00 92.94 91 LEU A C 1
ATOM 756 O O . LEU A 1 91 ? 6.706 10.418 6.547 1.00 92.94 91 LEU A O 1
ATOM 760 N N . ALA A 1 92 ? 8.173 10.291 4.854 1.00 91.69 92 ALA A N 1
ATOM 761 C CA . ALA A 1 92 ? 7.409 11.158 3.954 1.00 91.69 92 ALA A CA 1
ATOM 762 C C . ALA A 1 92 ? 6.043 10.551 3.585 1.00 91.69 92 ALA A C 1
ATOM 764 O O . ALA A 1 92 ? 5.035 11.257 3.538 1.00 91.69 92 ALA A O 1
ATOM 765 N N . ILE A 1 93 ? 5.993 9.231 3.378 1.00 90.38 93 ILE A N 1
ATOM 766 C CA . ILE A 1 93 ? 4.747 8.510 3.089 1.00 90.38 93 ILE A CA 1
ATOM 767 C C . ILE A 1 93 ? 3.824 8.533 4.304 1.00 90.38 93 ILE A C 1
ATOM 769 O O . ILE A 1 93 ? 2.639 8.805 4.155 1.00 90.38 93 ILE A O 1
ATOM 773 N N . TRP A 1 94 ? 4.354 8.304 5.503 1.00 92.06 94 TRP A N 1
ATOM 774 C CA . TRP A 1 94 ? 3.575 8.381 6.737 1.00 92.06 94 TRP A CA 1
ATOM 775 C C . TRP A 1 94 ? 3.046 9.783 7.016 1.00 92.06 94 TRP A C 1
ATOM 777 O O . TRP A 1 94 ? 1.869 9.934 7.335 1.00 92.06 94 TRP A O 1
ATOM 787 N N . ALA A 1 95 ? 3.866 10.817 6.823 1.00 93.12 95 ALA A N 1
ATOM 788 C CA . ALA A 1 95 ? 3.411 12.200 6.916 1.00 93.12 95 ALA A CA 1
ATOM 789 C C . ALA A 1 95 ? 2.260 12.472 5.932 1.00 93.12 95 ALA A C 1
ATOM 791 O O . ALA A 1 95 ? 1.233 13.025 6.325 1.00 93.12 95 ALA A O 1
ATOM 792 N N . SER A 1 96 ? 2.387 12.010 4.682 1.00 92.25 96 SER A N 1
ATOM 793 C CA . SER A 1 96 ? 1.327 12.113 3.674 1.00 92.25 96 SER A CA 1
ATOM 794 C C . SER A 1 96 ? 0.060 11.345 4.076 1.00 92.25 96 SER A C 1
ATOM 796 O O . SER A 1 96 ? -1.038 11.892 3.997 1.00 92.25 96 SER A O 1
ATOM 798 N N . GLN A 1 97 ? 0.182 10.117 4.584 1.00 93.94 97 GLN A N 1
ATOM 799 C CA . GLN A 1 97 ? -0.952 9.314 5.057 1.00 93.94 97 GLN A CA 1
ATOM 800 C C . GLN A 1 97 ? -1.679 9.978 6.231 1.00 93.94 97 GLN A C 1
ATOM 802 O O . GLN A 1 97 ? -2.908 10.032 6.235 1.00 93.94 97 GLN A O 1
ATOM 807 N N . ILE A 1 98 ? -0.941 10.548 7.187 1.00 95.50 98 ILE A N 1
ATOM 808 C CA . ILE A 1 98 ? -1.510 11.308 8.307 1.00 95.50 98 ILE A CA 1
ATOM 809 C C . ILE A 1 98 ? -2.240 12.554 7.788 1.00 95.50 98 ILE A C 1
ATOM 811 O O . ILE A 1 98 ? -3.372 12.811 8.194 1.00 95.50 98 ILE A O 1
ATOM 815 N N . GLN A 1 99 ? -1.645 13.304 6.856 1.00 95.31 99 GLN A N 1
ATOM 816 C CA . GLN A 1 99 ? -2.288 14.469 6.235 1.00 95.31 99 GLN A CA 1
ATOM 817 C C . GLN A 1 99 ? -3.574 14.090 5.491 1.00 95.31 99 GLN A C 1
ATOM 819 O O . GLN A 1 99 ? -4.597 14.760 5.646 1.00 95.31 99 GLN A O 1
ATOM 824 N N . VAL A 1 100 ? -3.550 12.999 4.721 1.00 95.31 100 VAL A N 1
ATOM 825 C CA . VAL A 1 100 ? -4.723 12.455 4.028 1.00 95.31 100 VAL A CA 1
ATOM 826 C C . VAL A 1 100 ? -5.797 12.052 5.034 1.00 95.31 100 VAL A C 1
ATOM 828 O O . VAL A 1 100 ? -6.951 12.441 4.874 1.00 95.31 100 VAL A O 1
ATOM 831 N N . LEU A 1 101 ? -5.433 11.323 6.089 1.00 96.94 101 LEU A N 1
ATOM 832 C CA . LEU A 1 101 ? -6.356 10.883 7.132 1.00 96.94 101 LEU A CA 1
ATOM 833 C C . LEU A 1 101 ? -7.026 12.075 7.832 1.00 96.94 101 LEU A C 1
ATOM 835 O O . LEU A 1 101 ? -8.253 12.123 7.938 1.00 96.94 101 LEU A O 1
ATOM 839 N N . LEU A 1 102 ? -6.238 13.066 8.257 1.00 97.69 102 LEU A N 1
ATOM 840 C CA . LEU A 1 102 ? -6.734 14.282 8.905 1.00 97.69 102 LEU A CA 1
ATOM 841 C C . LEU A 1 102 ? -7.579 15.137 7.955 1.00 97.69 102 LEU A C 1
ATOM 843 O O . LEU A 1 102 ? -8.627 15.647 8.341 1.00 97.69 102 LEU A O 1
ATOM 847 N N . GLY A 1 103 ? -7.170 15.302 6.699 1.00 97.19 103 GLY A N 1
ATOM 848 C CA . GLY A 1 103 ? -7.957 16.059 5.730 1.00 97.19 103 GLY A CA 1
ATOM 849 C C . GLY A 1 103 ? -9.277 15.367 5.391 1.00 97.19 103 GLY A C 1
ATOM 850 O O . GLY A 1 103 ? -10.321 16.020 5.321 1.00 97.19 103 GLY A O 1
ATOM 851 N N . ASN A 1 104 ? -9.260 14.040 5.260 1.00 97.56 104 ASN A N 1
ATOM 852 C CA . ASN A 1 104 ? -10.454 13.236 5.027 1.00 97.56 104 ASN A CA 1
ATOM 853 C C . ASN A 1 104 ? -11.431 13.304 6.202 1.00 97.56 104 ASN A C 1
ATOM 855 O O . ASN A 1 104 ? -12.627 13.433 5.959 1.00 97.56 104 ASN A O 1
ATOM 859 N N . SER A 1 105 ? -10.967 13.308 7.457 1.00 97.62 105 SER A N 1
ATOM 860 C CA . SER A 1 105 ? -11.861 13.435 8.621 1.00 97.62 105 SER A CA 1
ATOM 861 C C . SER A 1 105 ? -12.633 14.767 8.642 1.00 97.62 105 SER A C 1
ATOM 863 O O . SER A 1 105 ? -13.761 14.829 9.144 1.00 97.62 105 SER A O 1
ATOM 865 N N . HIS A 1 106 ? -12.083 15.804 8.004 1.00 96.56 106 HIS A N 1
ATOM 866 C CA . HIS A 1 106 ? -12.724 17.103 7.778 1.00 96.56 106 HIS A CA 1
ATOM 867 C C . HIS A 1 106 ? -13.467 17.202 6.432 1.00 96.56 106 HIS A C 1
ATOM 869 O O . HIS A 1 106 ? -13.973 18.267 6.094 1.00 96.56 106 HIS A O 1
ATOM 875 N N . GLY A 1 107 ? -13.532 16.120 5.648 1.00 93.50 107 GLY A N 1
ATOM 876 C CA . GLY A 1 107 ? -14.209 16.084 4.348 1.00 93.50 107 GLY A CA 1
ATOM 877 C C . GLY A 1 107 ? -13.490 16.842 3.226 1.00 93.50 107 GLY A C 1
ATOM 878 O O . GLY A 1 107 ? -14.122 17.154 2.219 1.00 93.50 107 GLY A O 1
ATOM 879 N N . ARG A 1 108 ? -12.194 17.151 3.383 1.00 92.88 108 ARG A N 1
ATOM 880 C CA . ARG A 1 108 ? -11.435 18.007 2.451 1.00 92.88 108 ARG A CA 1
ATOM 881 C C . ARG A 1 108 ? -10.938 17.295 1.193 1.00 92.88 108 ARG A C 1
ATOM 883 O O . ARG A 1 108 ? -10.651 17.982 0.225 1.00 92.88 108 ARG A O 1
ATOM 890 N N . ASP A 1 109 ? -10.828 15.963 1.214 1.00 92.00 109 ASP A N 1
ATOM 891 C CA . ASP A 1 109 ? -10.216 15.158 0.139 1.00 92.00 109 ASP A CA 1
ATOM 892 C C . ASP A 1 109 ? -8.882 15.752 -0.366 1.00 92.00 109 ASP A C 1
ATOM 894 O O . ASP A 1 109 ? -8.810 16.227 -1.499 1.00 92.00 109 ASP A O 1
ATOM 898 N N . PRO A 1 110 ? -7.810 15.752 0.452 1.00 87.75 110 PRO A N 1
ATOM 899 C CA . PRO A 1 110 ? -6.545 16.400 0.083 1.00 87.75 110 PRO A CA 1
A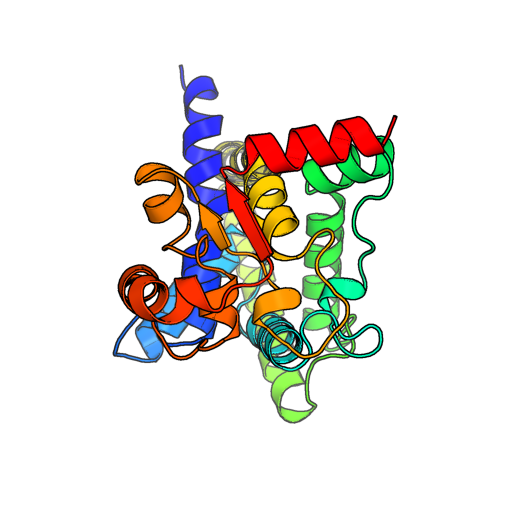TOM 900 C C . PRO A 1 110 ? -5.935 15.887 -1.225 1.00 87.75 110 PRO A C 1
ATOM 902 O O . PRO A 1 110 ? -5.204 16.613 -1.889 1.00 87.75 110 PRO A O 1
ATOM 905 N N . ALA A 1 111 ? -6.228 14.636 -1.588 1.00 83.12 111 ALA A N 1
ATOM 906 C CA . 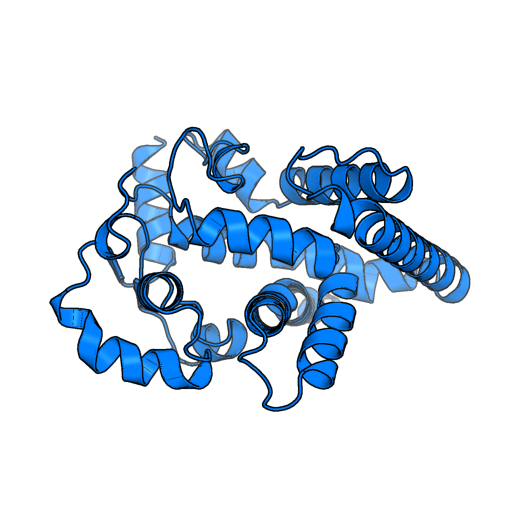ALA A 1 111 ? -5.734 14.012 -2.808 1.00 83.12 111 ALA A CA 1
ATOM 907 C C . ALA A 1 111 ? -6.601 14.328 -4.044 1.00 83.12 111 ALA A C 1
ATOM 909 O O . ALA A 1 111 ? -6.174 14.065 -5.165 1.00 83.12 111 ALA A O 1
ATOM 910 N N . GLY A 1 112 ? -7.818 14.856 -3.872 1.00 89.38 112 GLY A N 1
ATOM 911 C CA . GLY A 1 112 ? -8.730 15.185 -4.974 1.00 89.38 112 GLY A CA 1
ATOM 912 C C . GLY A 1 112 ? -9.182 13.969 -5.795 1.00 89.38 112 GLY A C 1
ATOM 913 O O . GLY A 1 112 ? -9.480 14.087 -6.987 1.00 89.38 112 GLY A O 1
ATOM 914 N N . ILE A 1 113 ? -9.189 12.778 -5.190 1.00 89.50 113 ILE A N 1
ATOM 915 C CA . ILE A 1 113 ? -9.461 11.505 -5.880 1.00 89.50 113 ILE A CA 1
ATOM 916 C C . ILE A 1 113 ? -10.798 10.876 -5.491 1.00 89.50 113 ILE A C 1
ATOM 918 O O . ILE A 1 113 ? -11.192 9.875 -6.095 1.00 89.50 113 ILE A O 1
ATOM 922 N N . ILE A 1 114 ? -11.494 11.421 -4.490 1.00 94.00 114 ILE A N 1
ATOM 923 C CA . ILE A 1 114 ? -12.693 10.808 -3.922 1.00 94.00 114 ILE A CA 1
ATOM 924 C C . ILE A 1 114 ? -13.939 11.311 -4.670 1.00 94.00 114 ILE A C 1
ATOM 926 O O . ILE A 1 114 ? -14.249 12.508 -4.646 1.00 94.00 114 ILE A O 1
ATOM 930 N N . PRO A 1 115 ? -14.740 10.413 -5.276 1.00 93.38 115 PRO A N 1
ATOM 931 C CA . PRO A 1 115 ? -16.018 10.791 -5.871 1.00 93.38 115 PRO A CA 1
ATOM 932 C C . PRO A 1 115 ? -16.976 11.383 -4.830 1.00 93.38 115 PRO A C 1
ATOM 934 O O . PRO A 1 115 ? -17.051 10.884 -3.707 1.00 93.38 115 PRO A O 1
ATOM 937 N N . ASN A 1 116 ? -17.803 12.362 -5.218 1.00 92.69 116 ASN A N 1
ATOM 938 C CA . ASN A 1 116 ? -18.749 13.037 -4.311 1.00 92.69 116 ASN A CA 1
ATOM 939 C C . ASN A 1 116 ? -19.595 12.066 -3.469 1.00 92.69 116 ASN A C 1
ATOM 941 O O . ASN A 1 116 ? -19.745 12.257 -2.265 1.00 92.69 116 ASN A O 1
ATOM 945 N N . LYS A 1 117 ? -20.078 10.973 -4.078 1.00 94.38 117 LYS A N 1
ATOM 946 C CA . LYS A 1 117 ? -20.897 9.945 -3.408 1.00 94.38 117 LYS A CA 1
ATOM 947 C C . LYS A 1 117 ? -20.159 9.189 -2.291 1.00 94.38 117 LYS A C 1
ATOM 949 O O . LYS A 1 117 ? -20.807 8.612 -1.426 1.00 94.38 117 LYS A O 1
ATOM 954 N N . ALA A 1 118 ? -18.826 9.167 -2.308 1.00 95.75 118 ALA A N 1
ATOM 955 C CA . ALA A 1 118 ? -17.998 8.451 -1.338 1.00 95.75 118 ALA A CA 1
ATOM 956 C C . ALA A 1 118 ? -17.416 9.357 -0.239 1.00 95.75 118 ALA A C 1
ATOM 958 O O . ALA A 1 118 ? -16.950 8.838 0.775 1.00 95.75 118 ALA A O 1
ATOM 959 N N . ARG A 1 119 ? -17.476 10.690 -0.390 1.00 95.19 119 ARG A N 1
ATOM 960 C CA . ARG A 1 119 ? -16.846 11.653 0.535 1.00 95.19 119 ARG A CA 1
ATOM 961 C C . ARG A 1 119 ? -17.284 11.467 1.984 1.00 95.19 119 ARG A C 1
ATOM 963 O O . ARG A 1 119 ? -16.435 11.365 2.863 1.00 95.19 119 ARG A O 1
ATOM 970 N N . ASN A 1 120 ? -18.588 11.331 2.227 1.00 96.56 120 ASN A N 1
ATOM 971 C CA . ASN A 1 120 ? -19.118 11.134 3.580 1.00 96.56 120 ASN A CA 1
ATOM 972 C C . ASN A 1 120 ? -18.632 9.822 4.204 1.00 96.56 120 ASN A C 1
ATOM 974 O O . ASN A 1 120 ? -18.284 9.789 5.381 1.00 96.56 120 ASN A O 1
ATOM 978 N N . ARG A 1 121 ? -18.571 8.746 3.410 1.00 97.25 121 ARG A N 1
ATOM 979 C CA . ARG A 1 121 ? -18.095 7.440 3.876 1.00 97.25 121 ARG A CA 1
ATOM 980 C C . ARG A 1 121 ? -16.610 7.485 4.225 1.00 97.25 121 ARG A C 1
ATOM 982 O O . ARG A 1 121 ? -16.238 6.997 5.285 1.00 97.25 121 ARG A O 1
ATOM 989 N N . VAL A 1 122 ? -15.785 8.095 3.371 1.00 97.94 122 VAL A N 1
ATOM 990 C CA . VAL A 1 122 ? -14.348 8.264 3.635 1.00 97.94 122 VAL A CA 1
ATOM 991 C C . VAL A 1 122 ? -14.116 9.149 4.861 1.00 97.94 122 VAL A C 1
ATOM 993 O O . VAL A 1 122 ? -13.286 8.815 5.701 1.00 97.94 122 VAL A O 1
ATOM 996 N N . ALA A 1 123 ? -14.876 10.236 5.014 1.00 98.12 123 ALA A N 1
ATOM 997 C CA . ALA A 1 123 ? -14.763 11.108 6.178 1.00 98.12 123 ALA A CA 1
ATOM 998 C C . ALA A 1 123 ? -15.151 10.401 7.481 1.00 98.12 123 ALA A C 1
ATOM 1000 O O . ALA A 1 123 ? -14.454 10.533 8.486 1.00 98.12 123 ALA A O 1
ATOM 1001 N N . LEU A 1 124 ? -16.236 9.622 7.466 1.00 98.06 124 LEU A N 1
ATOM 1002 C CA . LEU A 1 124 ? -16.663 8.841 8.623 1.00 98.06 124 LEU A CA 1
ATOM 1003 C C . LEU A 1 124 ? -15.640 7.755 8.981 1.00 98.06 124 LEU A C 1
ATOM 1005 O O . LEU A 1 124 ? -15.296 7.617 10.150 1.00 98.06 124 LEU A O 1
ATOM 1009 N N . GLU A 1 125 ? -15.117 7.024 7.993 1.00 98.06 125 GLU A N 1
ATOM 1010 C CA . GLU A 1 125 ? -14.056 6.032 8.206 1.00 98.06 125 GLU A CA 1
ATOM 1011 C C . GLU A 1 125 ? -12.800 6.684 8.801 1.00 98.06 125 GLU A C 1
ATOM 1013 O O . GLU A 1 125 ? -12.289 6.214 9.812 1.00 98.06 125 GLU A O 1
ATOM 1018 N N . ALA A 1 126 ? -12.357 7.822 8.261 1.00 98.25 126 ALA A N 1
ATOM 1019 C CA . ALA A 1 126 ? -11.216 8.561 8.796 1.00 98.25 126 ALA A CA 1
ATOM 1020 C C . ALA A 1 126 ? -11.421 8.988 10.263 1.00 98.25 126 ALA A C 1
ATOM 1022 O O . ALA A 1 126 ? -10.502 8.881 11.072 1.00 98.25 126 ALA A O 1
ATOM 1023 N N . ARG A 1 127 ? -12.632 9.428 10.634 1.00 98.44 127 ARG A N 1
ATOM 1024 C CA . ARG A 1 127 ? -12.977 9.762 12.029 1.00 98.44 127 ARG A CA 1
ATOM 1025 C C . ARG A 1 127 ? -12.939 8.540 12.939 1.00 98.44 127 ARG A C 1
ATOM 1027 O O . ARG A 1 127 ? -12.406 8.644 14.037 1.00 98.44 127 ARG A O 1
ATOM 1034 N N . TRP A 1 128 ? -13.453 7.396 12.484 1.00 97.88 128 TRP A N 1
ATOM 1035 C CA . TRP A 1 128 ? -13.356 6.143 13.235 1.00 97.88 128 TRP A CA 1
ATOM 1036 C C . TRP A 1 128 ? -11.905 5.731 13.455 1.00 97.88 128 TRP A C 1
ATOM 1038 O O . TRP A 1 128 ? -11.537 5.419 14.579 1.00 97.88 128 TRP A O 1
ATOM 1048 N N . TYR A 1 129 ? -11.063 5.802 12.424 1.00 98.12 129 TYR A N 1
ATOM 1049 C CA . TYR A 1 129 ? -9.636 5.503 12.548 1.00 98.12 129 TYR A CA 1
ATOM 1050 C C . TYR A 1 129 ? -8.965 6.397 13.594 1.00 98.12 129 TYR A C 1
ATOM 1052 O O . TYR A 1 129 ? -8.325 5.886 14.510 1.00 98.12 129 TYR A O 1
ATOM 1060 N N . LEU A 1 130 ? -9.176 7.716 13.512 1.00 98.31 130 LEU A N 1
ATOM 1061 C CA . LEU A 1 130 ? -8.651 8.671 14.492 1.00 98.31 130 LEU A CA 1
ATOM 1062 C C . LEU A 1 130 ? -9.157 8.383 15.910 1.00 98.31 130 LEU A C 1
ATOM 1064 O O . LEU A 1 130 ? -8.362 8.393 16.845 1.00 98.31 130 LEU A O 1
ATOM 1068 N N . ALA A 1 131 ? -10.448 8.084 16.073 1.00 98.25 131 ALA A N 1
ATOM 1069 C CA . ALA A 1 131 ? -11.017 7.732 17.368 1.00 98.25 131 ALA A CA 1
ATOM 1070 C C . ALA A 1 131 ? -10.371 6.463 17.943 1.00 98.25 131 ALA A C 1
ATOM 1072 O O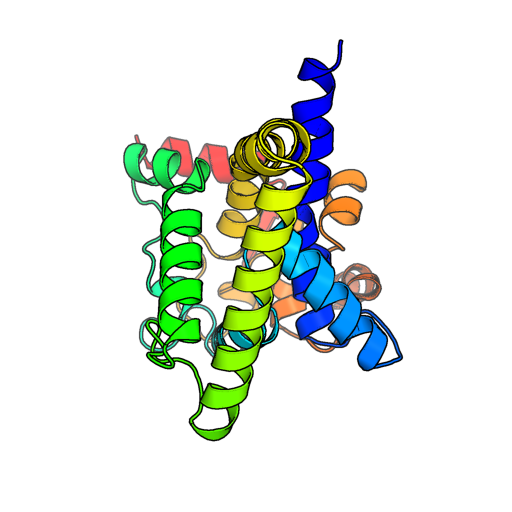 . ALA A 1 131 ? -9.986 6.458 19.107 1.00 98.25 131 ALA A O 1
ATOM 1073 N N . ILE A 1 132 ? -10.182 5.415 17.134 1.00 97.38 132 ILE A N 1
ATOM 1074 C CA . ILE A 1 132 ? -9.523 4.178 17.578 1.00 97.38 132 ILE A CA 1
ATOM 1075 C C . ILE A 1 132 ? -8.070 4.458 17.969 1.00 97.38 132 ILE A C 1
ATOM 1077 O O . ILE A 1 132 ? -7.622 3.950 18.991 1.00 97.38 132 ILE A O 1
ATOM 1081 N N . TYR A 1 133 ? -7.338 5.285 17.215 1.00 96.69 133 TYR A N 1
ATOM 1082 C CA . TYR A 1 133 ? -5.976 5.677 17.592 1.00 96.69 133 TYR A CA 1
ATOM 1083 C C . TYR A 1 133 ? -5.944 6.411 18.936 1.00 96.69 133 TYR A C 1
ATOM 1085 O O . TYR A 1 133 ? -5.177 6.024 19.814 1.00 96.69 133 TYR A O 1
ATOM 1093 N N . VAL A 1 134 ? -6.806 7.414 19.133 1.00 97.56 134 VAL A N 1
ATOM 1094 C CA . VAL A 1 134 ? -6.896 8.158 20.401 1.00 97.56 134 VAL A CA 1
ATOM 1095 C C . VAL A 1 134 ? -7.239 7.226 21.561 1.00 97.56 134 VAL A C 1
ATOM 1097 O O . VAL A 1 134 ? -6.571 7.268 22.589 1.00 97.56 134 VAL A O 1
ATOM 1100 N N . LEU A 1 135 ? -8.235 6.355 21.392 1.00 98.00 135 LEU A N 1
ATOM 1101 C CA . LEU A 1 135 ? -8.644 5.406 22.427 1.00 98.00 135 LEU A CA 1
ATOM 1102 C C . LEU A 1 135 ? -7.544 4.385 22.740 1.00 98.00 135 LEU A C 1
ATOM 1104 O O . LEU A 1 135 ? -7.306 4.095 23.908 1.00 98.00 135 LEU A O 1
ATOM 1108 N N . ALA A 1 136 ? -6.839 3.875 21.727 1.00 96.81 136 ALA A N 1
ATOM 1109 C CA . ALA A 1 136 ? -5.736 2.939 21.920 1.00 96.81 136 ALA A CA 1
ATOM 1110 C C . ALA A 1 136 ? -4.582 3.581 22.704 1.00 96.81 136 ALA A C 1
ATOM 1112 O O . ALA A 1 136 ? -4.092 2.986 23.662 1.00 96.81 136 ALA A O 1
ATOM 1113 N N . PHE A 1 137 ? -4.184 4.808 22.351 1.00 96.62 137 PHE A N 1
ATOM 1114 C CA . PHE A 1 137 ? -3.150 5.538 23.088 1.00 96.62 137 PHE A CA 1
ATOM 1115 C C . PHE A 1 137 ? -3.605 5.946 24.493 1.00 96.62 137 PHE A C 1
ATOM 1117 O O . PHE A 1 137 ? -2.805 5.877 25.420 1.00 96.62 137 PHE A O 1
ATOM 1124 N N . ALA A 1 138 ? -4.874 6.315 24.685 1.00 97.62 138 ALA A N 1
ATOM 1125 C CA . ALA A 1 138 ? -5.411 6.628 26.008 1.00 97.62 138 ALA A CA 1
ATOM 1126 C C . ALA A 1 138 ? -5.453 5.396 26.930 1.00 97.62 138 ALA A C 1
ATOM 1128 O O . ALA A 1 138 ? -5.199 5.518 28.124 1.00 97.62 138 ALA A O 1
ATOM 1129 N N . ALA A 1 139 ? -5.759 4.216 26.382 1.00 97.69 139 ALA A N 1
ATOM 1130 C CA . ALA A 1 139 ? -5.865 2.978 27.149 1.00 97.69 139 ALA A CA 1
ATOM 1131 C C . ALA A 1 139 ? -4.508 2.314 27.427 1.00 97.69 139 ALA A C 1
ATOM 1133 O O . ALA A 1 139 ? -4.315 1.748 28.500 1.00 97.69 139 ALA A O 1
ATOM 1134 N N . LEU A 1 140 ? -3.587 2.341 26.457 1.00 96.94 140 LEU A N 1
ATOM 1135 C CA . LEU A 1 140 ? -2.336 1.576 26.511 1.00 96.94 140 LEU A CA 1
ATOM 1136 C C . LEU A 1 140 ? -1.093 2.442 26.717 1.00 96.94 140 LEU A C 1
ATOM 1138 O O . LEU A 1 140 ? -0.080 1.916 27.161 1.00 96.94 140 LEU A O 1
ATOM 1142 N N . GLY A 1 141 ? -1.152 3.740 26.411 1.00 95.81 141 GLY A N 1
ATOM 1143 C CA . GLY A 1 141 ? -0.056 4.682 26.615 1.00 95.81 141 GLY A CA 1
ATOM 1144 C C . GLY A 1 141 ? 1.215 4.349 25.830 1.00 95.81 141 GLY A C 1
ATOM 1145 O O . GLY A 1 141 ? 1.186 3.972 24.657 1.00 95.81 141 GLY A O 1
ATOM 1146 N N . GLU A 1 142 ? 2.348 4.526 26.504 1.00 95.56 142 GLU A N 1
ATOM 1147 C CA . GLU A 1 142 ? 3.702 4.356 25.971 1.00 95.56 142 GLU A CA 1
ATOM 1148 C C . GLU A 1 142 ? 3.999 2.959 25.381 1.00 95.56 142 GLU A C 1
ATOM 1150 O O . GLU A 1 142 ? 4.572 2.921 24.289 1.00 95.56 142 GLU A O 1
ATOM 1155 N N . PRO A 1 143 ? 3.539 1.831 25.968 1.00 95.44 143 PRO A N 1
ATOM 1156 C CA . PRO A 1 143 ? 3.711 0.499 25.386 1.00 95.44 143 PRO A CA 1
ATOM 1157 C C . PRO A 1 143 ? 3.333 0.385 23.908 1.00 95.44 143 PRO A C 1
ATOM 1159 O O . PRO A 1 143 ? 3.972 -0.357 23.160 1.00 95.44 143 PRO A O 1
ATOM 1162 N N . LEU A 1 144 ? 2.325 1.143 23.461 1.00 94.94 144 LEU A N 1
ATOM 1163 C CA . LEU A 1 144 ? 1.871 1.145 22.073 1.00 94.94 144 LEU A CA 1
ATOM 1164 C C . LEU A 1 144 ? 2.958 1.637 21.098 1.00 94.94 144 LEU A C 1
ATOM 1166 O O . LEU A 1 144 ? 3.013 1.196 19.948 1.00 94.94 144 LEU A O 1
ATOM 1170 N N . LEU A 1 145 ? 3.875 2.492 21.560 1.00 93.94 145 LEU A N 1
ATOM 1171 C CA . LEU A 1 145 ? 5.029 2.919 20.775 1.00 93.94 145 LEU A CA 1
ATOM 1172 C C . LEU A 1 145 ? 5.946 1.735 20.465 1.00 93.94 145 LEU A C 1
ATOM 1174 O O . LEU A 1 145 ? 6.338 1.560 19.315 1.00 93.94 145 LEU A O 1
ATOM 1178 N N . TRP A 1 146 ? 6.239 0.885 21.447 1.00 94.56 146 TRP A N 1
ATOM 1179 C CA . TRP A 1 146 ? 7.195 -0.215 21.286 1.00 94.56 146 TRP A CA 1
ATOM 1180 C C . TRP A 1 146 ? 6.613 -1.467 20.644 1.00 94.56 146 TRP A C 1
ATOM 1182 O O . TRP A 1 146 ? 7.345 -2.187 19.968 1.00 94.56 146 TRP A O 1
ATOM 1192 N N . VAL A 1 147 ? 5.316 -1.738 20.819 1.00 94.75 147 VAL A N 1
ATOM 1193 C CA . VAL A 1 147 ? 4.676 -2.923 20.216 1.00 94.75 147 VAL A CA 1
ATOM 1194 C C . VAL A 1 147 ? 4.071 -2.648 18.842 1.00 94.75 147 VAL A C 1
ATOM 1196 O O . VAL A 1 147 ? 3.712 -3.586 18.131 1.00 94.75 147 VAL A O 1
ATOM 1199 N N . TRP A 1 148 ? 3.946 -1.384 18.441 1.00 95.88 148 TRP A N 1
ATOM 1200 C CA . TRP A 1 148 ? 3.322 -1.048 17.167 1.00 95.88 148 TRP A CA 1
ATOM 1201 C C . TRP A 1 148 ? 4.106 -0.006 16.374 1.00 95.88 148 TRP A C 1
ATOM 1203 O O . TRP A 1 148 ? 4.627 -0.344 15.313 1.00 95.88 148 TRP A O 1
ATOM 1213 N N . ILE A 1 149 ? 4.258 1.222 16.874 1.00 94.88 149 ILE A N 1
ATOM 1214 C CA . ILE A 1 149 ? 4.833 2.316 16.069 1.00 94.88 149 ILE A CA 1
ATOM 1215 C C . ILE A 1 149 ? 6.297 2.054 15.687 1.00 94.88 149 ILE A C 1
ATOM 1217 O O . ILE A 1 149 ? 6.638 2.069 14.506 1.00 94.88 149 ILE A O 1
ATOM 1221 N N . VAL A 1 150 ? 7.161 1.770 16.663 1.00 95.62 150 VAL A N 1
ATOM 1222 C CA . VAL A 1 150 ? 8.594 1.510 16.455 1.00 95.62 150 VAL A CA 1
ATOM 1223 C C . VAL A 1 150 ? 8.825 0.299 15.538 1.00 95.62 150 VAL A C 1
ATOM 1225 O O . VAL A 1 150 ? 9.558 0.455 14.559 1.00 95.62 150 VAL A O 1
ATOM 1228 N N . PRO A 1 151 ? 8.193 -0.875 15.755 1.00 97.00 151 PRO A N 1
ATOM 1229 C CA . PRO A 1 151 ? 8.285 -1.986 14.813 1.00 97.00 151 PRO A CA 1
ATOM 1230 C C . PRO A 1 151 ? 7.886 -1.597 13.388 1.00 97.00 151 PRO A C 1
ATOM 1232 O O . PRO A 1 151 ? 8.612 -1.906 12.444 1.00 97.00 151 PRO A O 1
ATOM 1235 N N . VAL A 1 152 ? 6.762 -0.897 13.204 1.00 95.81 152 VAL A N 1
ATOM 1236 C CA . VAL A 1 152 ? 6.298 -0.533 11.859 1.00 95.81 152 VAL A CA 1
ATOM 1237 C C . VAL A 1 152 ? 7.289 0.402 11.160 1.00 95.81 152 VAL A C 1
ATOM 1239 O O . VAL A 1 152 ? 7.570 0.203 9.978 1.00 95.81 152 VAL A O 1
ATOM 1242 N N . LEU A 1 153 ? 7.887 1.356 11.884 1.00 94.88 153 LEU A N 1
ATOM 1243 C CA . LEU A 1 153 ? 8.955 2.215 11.359 1.00 94.88 153 LEU A CA 1
ATOM 1244 C C . LEU A 1 153 ? 10.206 1.415 10.964 1.00 94.88 153 LEU A C 1
ATOM 1246 O O . LEU A 1 153 ? 10.753 1.640 9.888 1.00 94.88 153 LEU A O 1
ATOM 1250 N N . ILE A 1 154 ? 10.622 0.435 11.773 1.00 96.62 154 ILE A N 1
ATOM 1251 C CA . ILE A 1 154 ? 11.730 -0.480 11.435 1.00 96.62 154 ILE A CA 1
ATOM 1252 C C . ILE A 1 154 ? 11.407 -1.302 10.176 1.00 96.62 154 ILE A C 1
ATOM 1254 O O . ILE A 1 154 ? 12.294 -1.591 9.374 1.00 96.62 154 ILE A O 1
ATOM 1258 N N . GLY A 1 155 ? 10.138 -1.666 9.979 1.00 97.50 155 GLY A N 1
ATOM 1259 C CA . GLY A 1 155 ? 9.666 -2.392 8.802 1.00 97.50 155 GLY A CA 1
ATOM 1260 C C . GLY A 1 155 ? 9.606 -1.555 7.515 1.00 97.50 155 GLY A C 1
ATOM 1261 O O . GLY A 1 155 ? 9.635 -2.131 6.424 1.00 97.50 155 GLY A O 1
ATOM 1262 N N . GLN A 1 156 ? 9.552 -0.219 7.604 1.00 97.00 156 GLN A N 1
ATOM 1263 C CA . GLN A 1 156 ? 9.348 0.655 6.441 1.00 97.00 156 GLN A CA 1
ATOM 1264 C C . GLN A 1 156 ? 10.331 0.409 5.294 1.00 97.00 156 GLN A C 1
ATOM 1266 O O . GLN A 1 156 ? 9.847 0.169 4.186 1.00 97.00 156 GLN A O 1
ATOM 1271 N N . PRO A 1 157 ? 11.662 0.370 5.504 1.00 97.88 157 PRO A N 1
ATOM 1272 C CA . PRO A 1 157 ? 12.608 0.168 4.409 1.00 97.88 157 PRO A CA 1
ATOM 1273 C C . PRO A 1 157 ? 12.324 -1.084 3.578 1.00 97.88 157 PRO A C 1
ATOM 1275 O O . PRO A 1 157 ? 12.514 -1.076 2.366 1.00 97.88 157 PRO A O 1
ATOM 1278 N N . PHE A 1 158 ? 11.792 -2.140 4.195 1.00 98.19 158 PHE A N 1
ATOM 1279 C CA . PHE A 1 158 ? 11.472 -3.388 3.512 1.00 98.19 158 PHE A CA 1
ATOM 1280 C C . PHE A 1 158 ? 10.207 -3.275 2.659 1.00 98.19 158 PHE A C 1
ATOM 1282 O O . PHE A 1 158 ? 10.222 -3.692 1.501 1.00 98.19 158 PHE A O 1
ATOM 1289 N N . LEU A 1 159 ? 9.132 -2.676 3.187 1.00 98.19 159 LEU A N 1
ATOM 1290 C CA . LEU A 1 159 ? 7.927 -2.429 2.389 1.00 98.19 159 LEU A CA 1
ATOM 1291 C C . LEU A 1 159 ? 8.212 -1.420 1.269 1.00 98.19 159 LEU A C 1
ATOM 1293 O O . LEU A 1 159 ? 7.771 -1.615 0.142 1.00 98.19 159 LEU A O 1
ATOM 1297 N N . ARG A 1 160 ? 8.981 -0.361 1.545 1.00 97.56 160 ARG A N 1
ATOM 1298 C CA . ARG A 1 160 ? 9.380 0.634 0.540 1.00 97.56 160 ARG A CA 1
ATOM 1299 C C . ARG A 1 160 ? 10.227 0.001 -0.559 1.00 97.56 160 ARG A C 1
ATOM 1301 O O . ARG A 1 160 ? 9.954 0.224 -1.733 1.00 97.56 160 ARG A O 1
ATOM 1308 N N . ALA A 1 161 ? 11.200 -0.836 -0.201 1.00 98.00 161 ALA A N 1
ATOM 1309 C CA . ALA A 1 161 ? 11.988 -1.584 -1.173 1.00 98.00 161 ALA A CA 1
ATOM 1310 C C . ALA A 1 161 ? 11.118 -2.519 -2.029 1.00 98.00 161 ALA A C 1
ATOM 1312 O O . ALA A 1 161 ? 11.371 -2.667 -3.226 1.00 98.00 161 ALA A O 1
ATOM 1313 N N . PHE A 1 162 ? 10.095 -3.133 -1.433 1.00 98.50 162 PHE A N 1
ATOM 1314 C CA . PHE A 1 162 ? 9.147 -3.976 -2.149 1.00 98.50 162 PHE A CA 1
ATOM 1315 C C . PHE A 1 162 ? 8.301 -3.167 -3.146 1.00 98.50 162 PHE A C 1
ATOM 1317 O O . PHE A 1 162 ? 8.347 -3.452 -4.339 1.00 98.50 162 PHE A O 1
ATOM 1324 N N . LEU A 1 163 ? 7.596 -2.130 -2.680 1.00 97.44 163 LEU A N 1
ATOM 1325 C CA . LEU A 1 163 ? 6.661 -1.347 -3.501 1.00 97.44 163 LEU A CA 1
ATOM 1326 C C . LEU A 1 163 ? 7.371 -0.516 -4.570 1.00 97.44 163 LEU A C 1
ATOM 1328 O O . LEU A 1 163 ? 6.907 -0.428 -5.699 1.00 97.44 163 LEU A O 1
ATOM 1332 N N . LEU A 1 164 ? 8.547 0.049 -4.272 1.00 97.44 164 LEU A N 1
ATOM 1333 C CA . LEU A 1 164 ? 9.300 0.805 -5.276 1.00 97.44 164 LEU A CA 1
ATOM 1334 C C . LEU A 1 164 ? 9.600 -0.053 -6.509 1.00 97.44 164 LEU A C 1
ATOM 1336 O O . LEU A 1 164 ? 9.560 0.439 -7.639 1.00 97.44 164 LEU A O 1
ATOM 1340 N N . ALA A 1 165 ? 9.874 -1.341 -6.293 1.00 97.94 165 ALA A N 1
ATOM 1341 C CA . ALA A 1 165 ? 10.226 -2.265 -7.355 1.00 97.94 165 ALA A CA 1
ATOM 1342 C C . ALA A 1 165 ? 9.099 -2.512 -8.357 1.00 97.94 165 ALA A C 1
ATOM 1344 O O . ALA A 1 165 ? 9.391 -2.877 -9.489 1.00 97.94 165 ALA A O 1
ATOM 1345 N N . GLU A 1 166 ? 7.847 -2.285 -7.986 1.00 97.62 166 GLU A N 1
ATOM 1346 C CA . GLU A 1 166 ? 6.679 -2.579 -8.814 1.00 97.62 166 GLU A CA 1
ATOM 1347 C C . GLU A 1 166 ? 6.630 -1.744 -10.098 1.00 97.62 166 GLU A C 1
ATOM 1349 O O . GLU A 1 166 ? 6.297 -2.267 -11.164 1.00 97.62 166 GLU A O 1
ATOM 1354 N N . HIS A 1 167 ? 7.026 -0.468 -10.009 1.00 97.25 167 HIS A N 1
ATOM 1355 C CA . HIS A 1 167 ? 6.881 0.486 -11.111 1.00 97.25 167 HIS A CA 1
ATOM 1356 C C . HIS A 1 167 ? 8.100 1.389 -11.356 1.00 97.25 167 HIS A C 1
ATOM 1358 O O . HIS A 1 167 ? 8.080 2.169 -12.313 1.00 97.25 167 HIS A O 1
ATOM 1364 N N . ILE A 1 168 ? 9.149 1.388 -10.520 1.00 96.62 168 ILE A N 1
ATOM 1365 C CA . ILE A 1 168 ? 10.340 2.229 -10.772 1.00 96.62 168 ILE A CA 1
ATOM 1366 C C . ILE A 1 168 ? 10.991 1.862 -12.109 1.00 96.62 168 ILE A C 1
ATOM 1368 O O . ILE A 1 168 ? 11.288 0.692 -12.360 1.00 96.62 168 ILE A O 1
ATOM 1372 N N . GLY A 1 169 ? 11.202 2.857 -12.973 1.00 94.56 169 GLY A N 1
ATOM 1373 C CA . GLY A 1 169 ? 11.805 2.670 -14.296 1.00 94.56 169 GLY A CA 1
ATOM 1374 C C . GLY A 1 169 ? 10.947 1.890 -15.301 1.00 94.56 169 GLY A C 1
ATOM 1375 O O . GLY A 1 169 ? 11.462 1.491 -16.339 1.00 94.56 169 GLY A O 1
ATOM 1376 N N . CYS A 1 170 ? 9.667 1.638 -15.008 1.00 97.06 170 CYS A N 1
ATOM 1377 C CA . CYS A 1 170 ? 8.740 1.060 -15.982 1.00 97.06 170 CYS A CA 1
ATOM 1378 C C . CYS A 1 170 ? 8.206 2.142 -16.933 1.00 97.06 170 CYS A C 1
ATOM 1380 O O . CYS A 1 170 ? 8.209 3.330 -16.605 1.00 97.06 170 CYS A O 1
ATOM 1382 N N . ALA A 1 171 ? 7.752 1.736 -18.118 1.00 96.88 171 ALA A N 1
ATOM 1383 C CA . ALA A 1 171 ? 7.340 2.674 -19.157 1.00 96.88 171 ALA A CA 1
ATOM 1384 C C . ALA A 1 171 ? 6.039 3.418 -18.794 1.00 96.88 171 ALA A C 1
ATOM 1386 O O . ALA A 1 171 ? 5.114 2.839 -18.221 1.00 96.88 171 ALA A O 1
ATOM 1387 N N . LEU A 1 172 ? 5.944 4.691 -19.196 1.00 96.56 172 LEU A N 1
ATOM 1388 C CA . LEU A 1 172 ? 4.757 5.545 -19.034 1.00 96.56 172 LEU A CA 1
ATOM 1389 C C . LEU A 1 172 ? 3.731 5.289 -20.148 1.00 96.56 172 LEU A C 1
ATOM 1391 O O . LEU A 1 172 ? 3.371 6.172 -20.923 1.00 96.56 172 LEU A O 1
ATOM 1395 N N . VAL A 1 173 ? 3.317 4.029 -20.276 1.00 96.81 173 VAL A N 1
ATOM 1396 C CA . VAL A 1 173 ? 2.419 3.543 -21.331 1.00 96.81 173 VAL A CA 1
ATOM 1397 C C . VAL A 1 173 ? 1.258 2.761 -20.731 1.00 96.81 173 VAL A C 1
ATOM 1399 O O . VAL A 1 173 ? 1.312 2.297 -19.596 1.00 96.81 173 VAL A O 1
ATOM 1402 N N . ARG A 1 174 ? 0.194 2.573 -21.516 1.00 95.38 174 ARG A N 1
ATOM 1403 C CA . ARG A 1 174 ? -0.996 1.822 -21.086 1.00 95.38 174 ARG A CA 1
ATOM 1404 C C . ARG A 1 174 ? -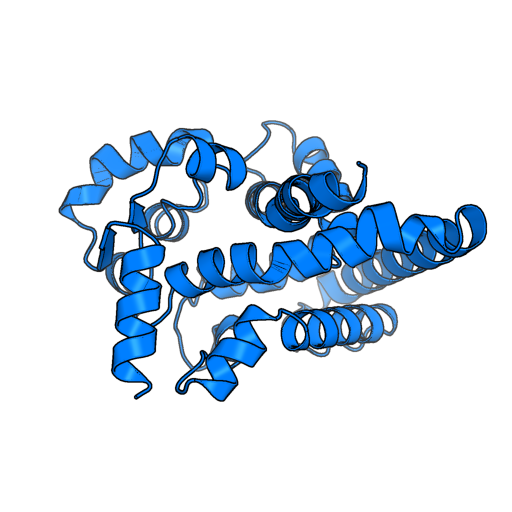0.770 0.307 -21.007 1.00 95.38 174 ARG A C 1
ATOM 1406 O O . ARG A 1 174 ? -1.533 -0.383 -20.341 1.00 95.38 174 ARG A O 1
ATOM 1413 N N . ASP A 1 175 ? 0.233 -0.212 -21.710 1.00 97.25 175 ASP A N 1
ATOM 1414 C CA . ASP A 1 175 ? 0.543 -1.640 -21.716 1.00 97.25 175 ASP A CA 1
ATOM 1415 C C . ASP A 1 175 ? 1.062 -2.100 -20.345 1.00 97.25 175 ASP A C 1
ATOM 1417 O O . ASP A 1 175 ? 2.192 -1.796 -19.953 1.00 97.25 175 ASP A O 1
ATOM 1421 N N . MET A 1 176 ? 0.229 -2.868 -19.638 1.00 96.50 176 MET A N 1
ATOM 1422 C CA . MET A 1 176 ? 0.504 -3.346 -18.282 1.00 96.50 176 MET A CA 1
ATOM 1423 C C . MET A 1 176 ? 1.699 -4.296 -18.195 1.00 96.50 176 MET A C 1
ATOM 1425 O O . MET A 1 176 ? 2.353 -4.367 -17.159 1.00 96.50 176 MET A O 1
ATOM 1429 N N . THR A 1 177 ? 2.053 -4.961 -19.298 1.00 97.31 177 THR A N 1
ATOM 1430 C CA . THR A 1 177 ? 3.248 -5.815 -19.358 1.00 97.31 177 THR A CA 1
ATOM 1431 C C . THR A 1 177 ? 4.554 -5.017 -19.357 1.00 97.31 177 THR A C 1
ATOM 1433 O O . THR A 1 177 ? 5.608 -5.583 -19.064 1.00 97.31 177 THR A O 1
ATOM 1436 N N . ALA A 1 178 ? 4.489 -3.722 -19.698 1.00 98.00 178 ALA A N 1
ATOM 1437 C CA . ALA A 1 178 ? 5.625 -2.801 -19.787 1.00 98.00 178 ALA A CA 1
ATOM 1438 C C . ALA A 1 178 ? 5.637 -1.728 -18.689 1.00 98.00 178 ALA A C 1
ATOM 1440 O O . ALA A 1 178 ? 6.691 -1.166 -18.382 1.00 98.00 178 ALA A O 1
ATOM 1441 N N . ASN A 1 179 ? 4.472 -1.401 -18.129 1.00 97.62 179 ASN A N 1
ATOM 1442 C CA . ASN A 1 179 ? 4.334 -0.363 -17.111 1.00 97.62 179 ASN A CA 1
ATOM 1443 C C . ASN A 1 179 ? 4.379 -0.914 -15.671 1.00 97.62 179 ASN A C 1
ATOM 1445 O O . ASN A 1 179 ? 4.478 -0.148 -14.715 1.00 97.62 179 ASN A O 1
ATOM 1449 N N . SER A 1 180 ? 4.339 -2.233 -15.515 1.00 98.00 180 SER A N 1
ATOM 1450 C CA . SER A 1 180 ? 4.379 -2.932 -14.233 1.00 98.00 180 SER A CA 1
ATOM 1451 C C . SER A 1 180 ? 5.413 -4.048 -14.293 1.00 98.00 180 SER A C 1
ATOM 1453 O O . SER A 1 180 ? 5.717 -4.557 -15.374 1.00 98.00 180 SER A O 1
ATOM 1455 N N . ARG A 1 181 ? 5.962 -4.440 -13.141 1.00 98.44 181 ARG A N 1
ATOM 1456 C CA . ARG A 1 181 ? 7.054 -5.417 -13.065 1.00 98.44 181 ARG A CA 1
ATOM 1457 C C . ARG A 1 181 ? 6.723 -6.611 -12.186 1.00 98.44 181 ARG A C 1
ATOM 1459 O O . ARG A 1 181 ? 6.434 -6.463 -11.005 1.00 98.44 181 ARG A O 1
ATOM 1466 N N . THR A 1 182 ? 6.964 -7.806 -12.711 1.00 98.62 182 THR A N 1
ATOM 1467 C CA . THR A 1 182 ? 7.047 -9.028 -11.897 1.00 98.62 182 THR A CA 1
ATOM 1468 C C . THR A 1 182 ? 8.459 -9.198 -11.349 1.00 98.62 182 THR A C 1
ATOM 1470 O O . THR A 1 182 ? 9.427 -9.258 -12.112 1.00 98.62 182 THR A O 1
ATOM 1473 N N . THR A 1 183 ? 8.594 -9.287 -10.025 1.00 98.56 183 THR A N 1
ATOM 1474 C CA . THR A 1 183 ? 9.893 -9.468 -9.358 1.00 98.56 183 THR A CA 1
ATOM 1475 C C . THR A 1 183 ? 10.007 -10.879 -8.789 1.00 98.56 183 THR A C 1
ATOM 1477 O O . THR A 1 183 ? 9.335 -11.245 -7.827 1.00 98.56 183 THR A O 1
ATOM 1480 N N . PHE A 1 184 ? 10.891 -11.695 -9.358 1.00 98.25 184 PHE A N 1
ATOM 1481 C CA . PHE A 1 184 ? 11.127 -13.058 -8.896 1.00 98.25 184 PHE A CA 1
ATOM 1482 C C . PHE A 1 184 ? 11.781 -13.060 -7.513 1.00 98.25 184 PHE A C 1
ATOM 1484 O O . PHE A 1 184 ? 12.769 -12.369 -7.271 1.00 98.25 184 PHE A O 1
ATOM 1491 N N . THR A 1 185 ? 11.232 -13.854 -6.596 1.00 97.69 185 THR A N 1
ATOM 1492 C CA . THR A 1 185 ? 11.682 -13.919 -5.199 1.00 97.69 185 THR A CA 1
ATOM 1493 C C . THR A 1 185 ? 11.489 -15.321 -4.609 1.00 97.69 185 THR A C 1
ATOM 1495 O O . THR A 1 185 ? 11.108 -16.257 -5.316 1.00 97.69 185 THR A O 1
ATOM 1498 N N . ASN A 1 186 ? 11.777 -15.505 -3.322 1.00 9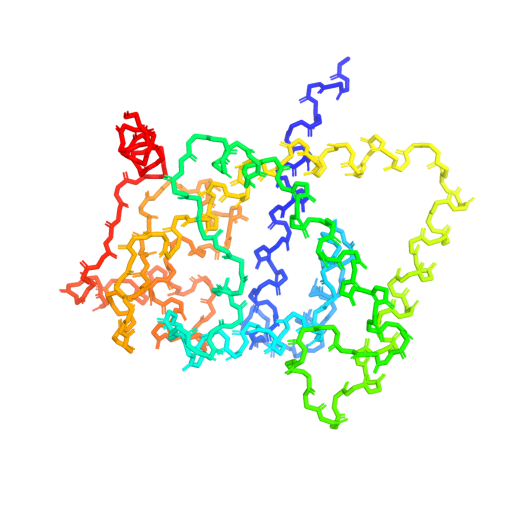7.38 186 ASN A N 1
ATOM 1499 C CA . ASN A 1 186 ? 11.634 -16.783 -2.622 1.00 97.38 186 ASN A CA 1
ATOM 1500 C C . ASN A 1 186 ? 10.221 -16.983 -2.030 1.00 97.38 186 ASN A C 1
ATOM 1502 O O . ASN A 1 186 ? 9.378 -16.085 -2.033 1.00 97.38 186 ASN A O 1
ATOM 1506 N N . ARG A 1 187 ? 9.950 -18.193 -1.519 1.00 97.31 187 ARG A N 1
ATOM 1507 C CA . ARG A 1 187 ? 8.639 -18.563 -0.953 1.00 97.31 187 ARG A CA 1
ATOM 1508 C C . ARG A 1 187 ? 8.252 -17.730 0.271 1.00 97.31 187 ARG A C 1
ATOM 1510 O O . ARG A 1 187 ? 7.072 -17.448 0.429 1.00 97.31 187 ARG A O 1
ATOM 1517 N N . ALA A 1 188 ? 9.215 -17.346 1.108 1.00 97.25 188 ALA A N 1
ATOM 1518 C CA . ALA A 1 188 ? 8.948 -16.584 2.324 1.00 97.25 188 ALA A CA 1
ATOM 1519 C C . ALA A 1 188 ? 8.469 -15.165 1.995 1.00 97.25 188 ALA A C 1
ATOM 1521 O O . ALA A 1 188 ? 7.443 -14.736 2.511 1.00 97.25 188 ALA A O 1
ATOM 1522 N N . VAL A 1 189 ? 9.145 -14.477 1.067 1.00 97.62 189 VAL A N 1
ATOM 1523 C CA . VAL A 1 189 ? 8.716 -13.147 0.605 1.00 97.62 189 VAL A CA 1
ATOM 1524 C C . VAL A 1 189 ? 7.354 -13.232 -0.077 1.00 97.62 189 VAL A C 1
ATOM 1526 O O . VAL A 1 189 ? 6.480 -12.442 0.247 1.00 97.62 189 VAL A O 1
ATOM 1529 N N . ARG A 1 190 ? 7.130 -14.226 -0.952 1.00 98.06 190 ARG A N 1
ATOM 1530 C CA . ARG A 1 190 ? 5.813 -14.427 -1.585 1.00 98.06 190 ARG A CA 1
ATOM 1531 C C . ARG A 1 190 ? 4.694 -14.685 -0.581 1.00 98.06 190 ARG A C 1
ATOM 1533 O O . ARG A 1 190 ? 3.583 -14.218 -0.786 1.00 98.06 190 ARG A O 1
ATOM 1540 N N . TRP A 1 191 ? 4.960 -15.447 0.476 1.00 97.75 191 TRP A N 1
ATOM 1541 C CA . TRP A 1 191 ? 3.978 -15.669 1.534 1.00 97.75 191 TRP A CA 1
ATOM 1542 C C . TRP A 1 191 ? 3.672 -14.365 2.278 1.00 97.75 191 TRP A C 1
ATOM 1544 O O . TRP A 1 191 ? 2.505 -14.010 2.425 1.00 97.75 191 TRP A O 1
ATOM 1554 N N . LEU A 1 192 ? 4.715 -13.626 2.665 1.00 97.94 192 LEU A N 1
ATOM 1555 C CA . LEU A 1 192 ? 4.596 -12.363 3.392 1.00 97.94 192 LEU A CA 1
ATOM 1556 C C . LEU A 1 192 ? 3.825 -11.306 2.593 1.00 97.94 192 LEU A C 1
ATOM 1558 O O . LEU A 1 192 ? 3.026 -10.567 3.155 1.00 97.94 192 LEU A O 1
ATOM 1562 N N . THR A 1 193 ? 4.044 -11.252 1.280 1.00 97.94 193 THR A N 1
ATOM 1563 C CA . THR A 1 193 ? 3.460 -10.232 0.400 1.00 97.94 193 THR A CA 1
ATOM 1564 C C . THR A 1 193 ? 2.209 -10.703 -0.321 1.00 97.94 193 THR A C 1
ATOM 1566 O O . THR A 1 193 ? 1.778 -10.045 -1.261 1.00 97.94 193 THR A O 1
ATOM 1569 N N . TRP A 1 194 ? 1.645 -11.851 0.073 1.00 98.31 194 TRP A N 1
ATOM 1570 C CA . TRP A 1 194 ? 0.485 -12.448 -0.589 1.00 98.31 194 TRP A CA 1
ATOM 1571 C C . TRP A 1 194 ? 0.682 -12.486 -2.108 1.00 98.31 194 TRP A C 1
ATOM 1573 O O . TRP A 1 194 ? -0.089 -11.916 -2.856 1.00 98.31 194 TRP A O 1
ATOM 1583 N N . ASN A 1 195 ? 1.762 -13.106 -2.587 1.00 98.56 195 ASN A N 1
ATOM 1584 C CA . ASN A 1 195 ? 2.104 -13.251 -4.009 1.00 98.56 195 ASN A CA 1
ATOM 1585 C C . ASN A 1 195 ? 2.140 -11.950 -4.844 1.00 98.56 195 ASN A C 1
ATOM 1587 O O . ASN A 1 195 ? 2.354 -12.041 -6.051 1.00 98.56 195 ASN A O 1
ATOM 1591 N N . MET A 1 196 ? 2.038 -10.760 -4.245 1.00 97.62 196 MET A N 1
ATOM 1592 C CA . MET A 1 196 ? 2.022 -9.468 -4.948 1.00 97.62 196 MET A CA 1
ATOM 1593 C C . MET A 1 196 ? 3.324 -9.184 -5.712 1.00 97.62 196 MET A C 1
ATOM 1595 O O . MET A 1 196 ? 3.385 -8.307 -6.557 1.00 97.62 196 MET A O 1
ATOM 1599 N N . SER A 1 197 ? 4.371 -9.992 -5.504 1.00 98.06 197 SER A N 1
ATOM 1600 C CA . SER A 1 197 ? 5.565 -9.979 -6.357 1.00 98.06 197 SER A CA 1
ATOM 1601 C C . SER A 1 197 ? 5.259 -10.271 -7.838 1.00 98.06 197 SER A C 1
ATOM 1603 O O . SER A 1 197 ? 6.044 -9.890 -8.706 1.00 98.06 197 SER A O 1
ATOM 1605 N N . TYR A 1 198 ? 4.134 -10.940 -8.127 1.00 98.62 198 TYR A N 1
ATOM 1606 C CA . TYR A 1 198 ? 3.531 -11.088 -9.459 1.00 98.62 198 TYR A CA 1
ATOM 1607 C C . TYR A 1 198 ? 2.691 -9.850 -9.816 1.00 98.62 198 TYR A C 1
ATOM 1609 O O . TYR A 1 198 ? 1.486 -9.929 -10.065 1.00 98.62 198 TYR A O 1
ATOM 1617 N N . HIS A 1 199 ? 3.325 -8.677 -9.756 1.00 98.62 199 HIS A N 1
ATOM 1618 C CA . HIS A 1 199 ? 2.613 -7.403 -9.824 1.00 98.62 199 HIS A CA 1
ATOM 1619 C C . HIS A 1 199 ? 2.116 -7.067 -11.228 1.00 98.62 199 HIS A C 1
ATOM 1621 O O . HIS A 1 199 ? 1.030 -6.518 -11.384 1.00 98.62 199 HIS A O 1
ATOM 1627 N N . ALA A 1 200 ? 2.870 -7.424 -12.274 1.00 98.50 200 ALA A N 1
ATOM 1628 C CA . ALA A 1 200 ? 2.401 -7.206 -13.640 1.00 98.50 200 ALA A CA 1
ATOM 1629 C C . ALA A 1 200 ? 1.145 -8.042 -13.929 1.00 98.50 200 ALA A C 1
ATOM 1631 O O . ALA A 1 200 ? 0.205 -7.555 -14.549 1.00 98.50 200 ALA A O 1
ATOM 1632 N N . GLU A 1 201 ? 1.085 -9.275 -13.422 1.00 98.56 201 GLU A N 1
ATOM 1633 C CA . GLU A 1 201 ? -0.098 -10.133 -13.491 1.00 98.56 201 GLU A CA 1
ATOM 1634 C C . GLU A 1 201 ? -1.271 -9.549 -12.711 1.00 98.56 201 GLU A C 1
ATOM 1636 O O . GLU A 1 201 ? -2.396 -9.540 -13.209 1.00 98.56 201 GLU A O 1
ATOM 1641 N N . HIS A 1 202 ? -1.000 -9.030 -11.515 1.00 98.56 202 HIS A N 1
ATOM 1642 C CA . HIS A 1 202 ? -1.992 -8.344 -10.701 1.00 98.56 202 HIS A CA 1
ATOM 1643 C C . HIS A 1 202 ? -2.586 -7.126 -11.431 1.00 98.56 202 HIS A C 1
ATOM 1645 O O . HIS A 1 202 ? -3.799 -6.941 -11.437 1.00 98.56 202 HIS A O 1
ATOM 1651 N N . HIS A 1 203 ? -1.763 -6.332 -12.121 1.00 98.31 203 HIS A N 1
ATOM 1652 C CA . HIS A 1 203 ? -2.242 -5.219 -12.947 1.00 98.31 203 HIS A CA 1
ATOM 1653 C C . HIS A 1 203 ? -3.035 -5.674 -14.165 1.00 98.31 203 HIS A C 1
ATOM 1655 O O . HIS A 1 203 ? -4.093 -5.110 -14.438 1.00 98.31 203 HIS A O 1
ATOM 1661 N N . LEU A 1 204 ? -2.558 -6.706 -14.864 1.00 97.31 204 LEU A N 1
ATOM 1662 C CA . LEU A 1 204 ? -3.242 -7.285 -16.022 1.00 97.31 204 LEU A CA 1
ATOM 1663 C C . LEU A 1 204 ? -4.630 -7.828 -15.669 1.00 97.31 204 LEU A C 1
ATOM 1665 O O . LEU A 1 204 ? -5.561 -7.699 -16.465 1.00 97.31 204 LEU A O 1
ATOM 1669 N N . GLN A 1 205 ? -4.767 -8.459 -14.501 1.00 97.19 205 GLN A N 1
ATOM 1670 C CA . GLN A 1 205 ? -6.013 -9.073 -14.059 1.00 97.19 205 GLN A CA 1
ATOM 1671 C C . GLN A 1 205 ? -6.206 -8.934 -12.535 1.00 97.19 205 GLN A C 1
ATOM 1673 O O . GLN A 1 205 ? -6.069 -9.917 -11.802 1.00 97.19 205 GLN A O 1
ATOM 1678 N N . PRO A 1 206 ? -6.619 -7.751 -12.039 1.00 96.50 206 PRO A N 1
ATOM 1679 C CA . PRO A 1 206 ? -6.800 -7.506 -10.601 1.00 96.50 206 PRO A CA 1
ATOM 1680 C C . PRO A 1 206 ? -7.966 -8.302 -9.993 1.00 96.50 206 PRO A C 1
ATOM 1682 O O . PRO A 1 206 ? -8.106 -8.400 -8.776 1.00 96.50 206 PRO A O 1
ATOM 1685 N N . ALA A 1 207 ? -8.817 -8.902 -10.833 1.00 96.62 207 ALA A N 1
ATOM 1686 C CA . ALA A 1 207 ? -9.878 -9.803 -10.397 1.00 96.62 207 ALA A CA 1
ATOM 1687 C C . ALA A 1 207 ? -9.369 -11.204 -9.997 1.00 96.62 207 ALA A C 1
ATOM 1689 O O . ALA A 1 207 ? -10.111 -11.960 -9.366 1.00 96.62 207 ALA A O 1
ATOM 1690 N N . VAL A 1 208 ? -8.134 -11.574 -10.358 1.00 98.00 208 VAL A N 1
ATOM 1691 C CA . VAL A 1 208 ? -7.531 -12.848 -9.947 1.00 98.00 208 VAL A CA 1
ATOM 1692 C C . VAL A 1 208 ? -7.013 -12.708 -8.515 1.00 98.00 208 VAL A C 1
ATOM 1694 O O . VAL A 1 208 ? -6.208 -11.820 -8.244 1.00 98.00 208 VAL A O 1
ATOM 1697 N N . PRO A 1 209 ? -7.446 -13.570 -7.578 1.00 97.62 209 PRO A N 1
ATOM 1698 C CA . PRO A 1 209 ? -6.987 -13.481 -6.203 1.00 97.62 209 PRO A CA 1
ATOM 1699 C C . PRO A 1 209 ? -5.511 -13.854 -6.093 1.00 97.62 209 PRO A C 1
ATOM 1701 O O . PRO A 1 209 ? -5.025 -14.739 -6.803 1.00 97.62 209 PRO A O 1
ATOM 1704 N N . TYR A 1 210 ? -4.822 -13.261 -5.123 1.00 97.81 210 TYR A N 1
ATOM 1705 C CA . TYR A 1 210 ? -3.388 -13.453 -4.935 1.00 97.81 210 TYR A CA 1
ATOM 1706 C C . TYR A 1 210 ? -2.874 -14.902 -4.964 1.00 97.81 210 TYR A C 1
ATOM 1708 O O . TYR A 1 210 ? -1.805 -15.195 -5.502 1.00 97.81 210 TYR A O 1
ATOM 1716 N N . HIS A 1 211 ? -3.615 -15.852 -4.389 1.00 97.50 211 HIS A N 1
ATOM 1717 C CA . HIS A 1 211 ? -3.200 -17.256 -4.323 1.00 97.50 211 HIS A CA 1
ATOM 1718 C C . HIS A 1 211 ? -3.248 -17.963 -5.691 1.00 97.50 211 HIS A C 1
ATOM 1720 O O . HIS A 1 211 ? -2.699 -19.054 -5.829 1.00 97.50 211 HIS A O 1
ATOM 1726 N N . LYS A 1 212 ? -3.864 -17.337 -6.703 1.00 98.38 212 LYS A N 1
ATOM 1727 C CA . LYS A 1 212 ? -3.904 -17.781 -8.104 1.00 98.38 212 LYS A CA 1
ATOM 1728 C C . LYS A 1 212 ? -2.959 -16.998 -9.022 1.00 98.38 212 LYS A C 1
ATOM 1730 O O . LYS A 1 212 ? -2.770 -17.412 -10.160 1.00 98.38 212 LYS A O 1
ATOM 1735 N N . LEU A 1 213 ? -2.296 -15.940 -8.545 1.00 98.38 213 LEU A N 1
ATOM 1736 C CA . LEU A 1 213 ? -1.293 -15.219 -9.343 1.00 98.38 213 LEU A CA 1
ATOM 1737 C C . LEU A 1 213 ? -0.143 -16.106 -9.863 1.00 98.38 213 LEU A C 1
ATOM 1739 O O . LEU A 1 213 ? 0.249 -15.908 -11.008 1.00 98.38 213 LEU A O 1
ATOM 1743 N N . PRO A 1 214 ? 0.377 -17.111 -9.122 1.00 98.31 214 PRO A N 1
ATOM 1744 C CA . PRO A 1 214 ? 1.387 -18.019 -9.676 1.00 98.31 214 PRO A CA 1
ATOM 1745 C C . PRO A 1 214 ? 0.888 -18.836 -10.879 1.00 98.31 214 PRO A C 1
ATOM 1747 O O . PRO A 1 214 ? 1.660 -19.133 -11.786 1.00 98.31 214 PRO A O 1
ATOM 1750 N N . ASP A 1 215 ? -0.396 -19.198 -10.881 1.00 98.44 215 ASP A N 1
ATOM 1751 C CA . ASP A 1 215 ? -1.037 -19.918 -11.984 1.00 98.44 215 ASP A CA 1
ATOM 1752 C C . ASP A 1 215 ? -1.225 -18.985 -13.187 1.00 98.44 215 ASP A C 1
ATOM 1754 O O . ASP A 1 215 ? -0.800 -19.303 -14.297 1.00 98.44 215 ASP A O 1
ATOM 1758 N N . LEU A 1 216 ? -1.719 -17.764 -12.956 1.00 98.31 216 LEU A N 1
ATOM 1759 C CA . LEU A 1 216 ? -1.787 -16.727 -13.990 1.00 98.31 216 LEU A CA 1
ATOM 1760 C C . LEU A 1 216 ? -0.406 -16.437 -14.602 1.00 98.31 216 LEU A C 1
ATOM 1762 O O . LEU A 1 216 ? -0.284 -16.385 -15.824 1.00 98.31 216 LEU A O 1
ATOM 1766 N N . HIS A 1 217 ? 0.639 -16.342 -13.773 1.00 98.31 217 HIS A N 1
ATOM 1767 C CA . HIS A 1 217 ? 2.021 -16.150 -14.215 1.00 98.31 217 HIS A CA 1
ATOM 1768 C C . HIS A 1 217 ? 2.472 -17.225 -15.208 1.00 98.31 217 HIS A C 1
ATOM 1770 O O . HIS A 1 217 ? 3.150 -16.908 -16.182 1.00 98.31 217 HIS A O 1
ATOM 1776 N N . SER A 1 218 ? 2.082 -18.490 -15.015 1.00 98.06 218 SER A N 1
ATOM 1777 C CA . SER A 1 218 ? 2.460 -19.566 -15.943 1.00 98.06 218 SER A CA 1
ATOM 1778 C C . SER A 1 218 ? 1.953 -19.333 -17.375 1.00 98.06 218 SER A C 1
ATOM 1780 O O . SER A 1 218 ? 2.609 -19.750 -18.327 1.00 98.06 218 SER A O 1
ATOM 1782 N N . HIS A 1 219 ? 0.854 -18.587 -17.524 1.00 97.25 219 HIS A N 1
ATOM 1783 C CA . HIS A 1 219 ? 0.245 -18.238 -18.805 1.00 97.25 219 HIS A CA 1
ATOM 1784 C C . HIS A 1 219 ? 0.732 -16.885 -19.343 1.00 97.25 219 HIS A C 1
ATOM 1786 O O . HIS A 1 219 ? 0.854 -16.705 -20.551 1.00 97.25 219 HIS A O 1
ATOM 1792 N N . THR A 1 220 ? 1.015 -15.917 -18.467 1.00 97.44 220 THR A N 1
ATOM 1793 C CA . THR A 1 220 ? 1.380 -14.548 -18.872 1.00 97.44 220 THR A CA 1
ATOM 1794 C C . THR A 1 220 ? 2.881 -14.330 -19.015 1.00 97.44 220 THR A C 1
ATOM 1796 O O . THR A 1 220 ? 3.278 -13.414 -19.733 1.00 97.44 220 THR A O 1
ATOM 1799 N N . ARG A 1 221 ? 3.726 -15.158 -18.382 1.00 97.25 221 ARG A N 1
ATOM 1800 C CA . ARG A 1 221 ? 5.191 -14.999 -18.360 1.00 97.25 221 ARG A CA 1
ATOM 1801 C C . ARG A 1 221 ? 5.819 -14.731 -19.735 1.00 97.25 221 ARG A C 1
ATOM 1803 O O . ARG A 1 221 ? 6.660 -13.835 -19.787 1.00 97.25 221 ARG A O 1
ATOM 1810 N N . PRO A 1 222 ? 5.450 -15.426 -20.832 1.00 97.69 222 PRO A N 1
ATOM 1811 C CA . PRO A 1 222 ? 6.033 -15.165 -22.153 1.00 97.69 222 PRO A CA 1
ATOM 1812 C C . PRO A 1 222 ? 5.741 -13.761 -22.705 1.00 97.69 222 PRO A C 1
ATOM 1814 O O . PRO A 1 222 ? 6.414 -13.315 -23.628 1.00 97.69 222 PRO A O 1
ATOM 1817 N N . HIS A 1 223 ? 4.741 -13.070 -22.155 1.00 97.31 223 HIS A N 1
ATOM 1818 C CA . HIS A 1 223 ? 4.270 -11.766 -22.617 1.00 97.31 223 HIS A CA 1
ATOM 1819 C C . HIS A 1 223 ? 4.750 -10.599 -21.743 1.00 97.31 223 HIS A C 1
ATOM 1821 O O . HIS A 1 223 ? 4.548 -9.444 -22.112 1.00 97.31 223 HIS A O 1
ATOM 1827 N N . LEU A 1 224 ? 5.369 -10.870 -20.589 1.00 98.06 224 LEU A N 1
ATOM 1828 C CA . LEU A 1 224 ? 5.852 -9.825 -19.688 1.00 98.06 224 LEU A CA 1
ATOM 1829 C C . LEU A 1 224 ? 7.068 -9.120 -20.293 1.00 98.06 224 LEU A C 1
ATOM 1831 O O . LEU A 1 224 ? 8.097 -9.748 -20.539 1.00 98.06 224 LEU A O 1
ATOM 1835 N N . LYS A 1 225 ? 6.972 -7.802 -20.486 1.00 98.19 225 LYS A N 1
ATOM 1836 C CA . LYS A 1 225 ? 8.062 -6.987 -21.043 1.00 98.19 225 LYS A CA 1
ATOM 1837 C C . LYS A 1 225 ? 9.037 -6.510 -19.973 1.00 98.19 225 LYS A C 1
ATOM 1839 O O . LYS A 1 225 ? 10.206 -6.294 -20.275 1.00 98.19 225 LYS A O 1
ATOM 1844 N N . VAL A 1 226 ? 8.578 -6.358 -18.730 1.00 98.00 226 VAL A N 1
ATOM 1845 C CA . VAL A 1 226 ? 9.419 -5.937 -17.604 1.00 98.00 226 VAL A CA 1
ATOM 1846 C C . VAL A 1 226 ? 9.346 -6.965 -16.480 1.00 98.00 226 VAL A C 1
ATOM 1848 O O . VAL A 1 226 ? 8.314 -7.171 -15.845 1.00 98.00 226 VAL A O 1
ATOM 1851 N N . THR A 1 227 ? 10.480 -7.601 -16.202 1.00 98.19 227 THR A N 1
ATOM 1852 C CA . THR A 1 227 ? 10.647 -8.517 -15.069 1.00 98.19 227 THR A CA 1
ATOM 1853 C C . THR A 1 227 ? 11.968 -8.245 -14.364 1.00 98.19 227 THR A C 1
ATOM 1855 O O . THR A 1 227 ? 12.843 -7.571 -14.908 1.00 98.19 227 THR A O 1
ATOM 1858 N N . GLN A 1 228 ? 12.114 -8.744 -13.139 1.00 98.06 228 GLN A N 1
ATOM 1859 C CA . GLN A 1 228 ? 13.338 -8.584 -12.361 1.00 98.06 228 GLN A CA 1
ATOM 1860 C C . GLN A 1 228 ? 13.672 -9.833 -11.560 1.00 98.06 228 GLN A C 1
ATOM 1862 O O . GLN A 1 228 ? 12.831 -10.388 -10.857 1.00 98.06 228 GLN A O 1
ATOM 1867 N N . SER A 1 229 ? 14.944 -10.218 -11.582 1.00 97.31 229 SER A N 1
ATOM 1868 C CA . SER A 1 229 ? 15.476 -11.276 -10.726 1.00 97.31 229 SER A CA 1
ATOM 1869 C C . SER A 1 229 ? 15.869 -10.699 -9.369 1.00 97.31 229 SER A C 1
ATOM 1871 O O . SER A 1 229 ? 16.986 -10.214 -9.213 1.00 97.31 229 SER A O 1
ATOM 1873 N N . GLY A 1 230 ? 14.961 -10.743 -8.393 1.00 97.00 230 GLY A N 1
ATOM 1874 C CA . GLY A 1 230 ? 15.210 -10.339 -7.007 1.00 97.00 230 GLY A CA 1
ATOM 1875 C C . GLY A 1 230 ? 15.205 -8.828 -6.754 1.00 97.00 230 GLY A C 1
ATOM 1876 O O . GLY A 1 230 ? 15.769 -8.040 -7.513 1.00 97.00 230 GLY A O 1
ATOM 1877 N N . TYR A 1 231 ? 14.630 -8.430 -5.616 1.00 97.94 231 TYR A N 1
ATOM 1878 C CA . TYR A 1 231 ? 14.568 -7.031 -5.170 1.00 97.94 231 TYR A CA 1
ATOM 1879 C C . TYR A 1 231 ? 15.960 -6.417 -4.977 1.00 97.94 231 TYR A C 1
ATOM 1881 O O . TYR A 1 231 ? 16.199 -5.284 -5.382 1.00 97.94 231 TYR A O 1
ATOM 1889 N N . LEU A 1 232 ? 16.907 -7.173 -4.414 1.00 97.06 232 LEU A N 1
ATOM 1890 C CA . LEU A 1 232 ? 18.256 -6.672 -4.140 1.00 97.06 232 LEU A CA 1
ATOM 1891 C C . LEU A 1 232 ? 18.994 -6.238 -5.414 1.00 97.06 232 LEU A C 1
ATOM 1893 O O . LEU A 1 232 ? 19.689 -5.227 -5.401 1.00 97.06 232 LEU A O 1
ATOM 1897 N N . ASN A 1 233 ? 18.826 -6.977 -6.513 1.00 97.31 233 ASN A N 1
ATOM 1898 C CA . ASN A 1 233 ? 19.469 -6.646 -7.783 1.00 97.31 233 ASN A CA 1
ATOM 1899 C C . ASN A 1 233 ? 18.917 -5.343 -8.368 1.00 97.31 233 ASN A C 1
ATOM 1901 O O . ASN A 1 233 ? 19.693 -4.539 -8.875 1.00 97.31 233 ASN A O 1
ATOM 1905 N N . LEU A 1 234 ? 17.609 -5.100 -8.232 1.00 97.12 234 LEU A N 1
ATOM 1906 C CA . LEU A 1 234 ? 17.009 -3.834 -8.643 1.00 97.12 234 LEU A CA 1
ATOM 1907 C C . LEU A 1 234 ? 17.571 -2.663 -7.837 1.00 97.12 234 LEU A C 1
ATOM 1909 O O . LEU A 1 234 ? 18.013 -1.678 -8.417 1.00 97.12 234 LEU A O 1
ATOM 1913 N N . HIS A 1 235 ? 17.573 -2.771 -6.507 1.00 97.69 235 HIS A N 1
ATOM 1914 C CA . HIS A 1 235 ? 18.043 -1.682 -5.646 1.00 97.69 235 HIS A CA 1
ATOM 1915 C C . HIS A 1 235 ? 19.532 -1.404 -5.829 1.00 97.69 235 HIS A C 1
ATOM 1917 O O . HIS A 1 235 ? 19.927 -0.245 -5.850 1.00 97.69 235 HIS A O 1
ATOM 1923 N N . ARG A 1 236 ? 20.356 -2.437 -6.053 1.00 97.00 236 ARG A N 1
ATOM 1924 C CA . ARG A 1 236 ? 21.763 -2.251 -6.441 1.00 97.00 236 ARG A CA 1
ATOM 1925 C C . ARG A 1 236 ? 21.889 -1.466 -7.744 1.00 97.00 236 ARG A C 1
ATOM 1927 O O . ARG A 1 236 ? 22.633 -0.496 -7.770 1.00 97.00 236 ARG A O 1
ATOM 1934 N N . ALA A 1 237 ? 21.137 -1.838 -8.781 1.00 95.56 237 ALA A N 1
ATOM 1935 C CA . ALA A 1 237 ? 21.165 -1.131 -10.060 1.00 95.56 237 ALA A CA 1
ATOM 1936 C C . ALA A 1 237 ? 20.718 0.337 -9.927 1.00 95.56 237 ALA A C 1
ATOM 1938 O O . ALA A 1 237 ? 21.354 1.221 -10.490 1.00 95.56 237 ALA A O 1
ATOM 1939 N N . LEU A 1 238 ? 19.667 0.610 -9.143 1.00 95.12 238 LEU A N 1
ATOM 1940 C CA . LEU A 1 238 ? 19.229 1.980 -8.853 1.00 95.12 238 LEU A CA 1
ATOM 1941 C C . LEU A 1 238 ? 20.327 2.788 -8.159 1.00 95.12 238 LEU A C 1
ATOM 1943 O O . LEU A 1 238 ? 20.631 3.893 -8.590 1.00 95.12 238 LEU A O 1
ATOM 1947 N N . LEU A 1 239 ? 20.944 2.224 -7.119 1.00 94.75 239 LEU A N 1
ATOM 1948 C CA . LEU A 1 239 ? 22.002 2.894 -6.366 1.00 94.75 239 LEU A CA 1
ATOM 1949 C C . LEU A 1 239 ? 23.236 3.173 -7.226 1.00 94.75 239 LEU A C 1
ATOM 1951 O O . LEU A 1 239 ? 23.801 4.252 -7.106 1.00 94.75 239 LEU A O 1
ATOM 1955 N N . THR A 1 240 ? 23.624 2.256 -8.117 1.00 93.69 240 THR A N 1
ATOM 1956 C CA . THR A 1 240 ? 24.718 2.489 -9.073 1.00 93.69 240 THR A CA 1
ATOM 1957 C C . THR A 1 240 ? 24.408 3.629 -10.041 1.00 93.69 240 THR A C 1
ATOM 1959 O O . THR A 1 240 ? 25.317 4.362 -10.397 1.00 93.69 240 THR A O 1
ATOM 1962 N N . ASN A 1 241 ? 23.143 3.811 -10.429 1.00 89.75 241 ASN A N 1
ATOM 1963 C CA . ASN A 1 241 ? 22.724 4.892 -11.327 1.00 89.75 241 ASN A CA 1
ATOM 1964 C C . ASN A 1 241 ? 22.515 6.246 -10.619 1.00 89.75 241 ASN A C 1
ATOM 1966 O O . ASN A 1 241 ? 22.315 7.253 -11.292 1.00 89.75 241 ASN A O 1
ATOM 1970 N N . PHE A 1 242 ? 22.476 6.274 -9.281 1.00 88.62 242 PHE A N 1
ATOM 1971 C CA . PHE A 1 242 ? 22.357 7.510 -8.492 1.00 88.62 242 PHE A CA 1
ATOM 1972 C C . PHE A 1 242 ? 23.707 8.134 -8.124 1.00 88.62 242 PHE A C 1
ATOM 1974 O O . PHE A 1 242 ? 23.715 9.222 -7.541 1.00 88.62 242 PHE A O 1
ATOM 1981 N N . VAL A 1 243 ? 24.802 7.424 -8.404 1.00 58.41 243 VAL A N 1
ATOM 1982 C CA . VAL A 1 243 ? 26.190 7.890 -8.291 1.00 58.41 243 VAL A CA 1
ATOM 1983 C C . VAL A 1 243 ? 26.607 8.485 -9.627 1.00 58.41 243 VAL A C 1
ATOM 1985 O O . VAL A 1 243 ? 27.218 9.573 -9.595 1.00 58.41 243 VAL A O 1
#

Mean predicted aligned error: 3.06 Å

Secondary structure (DSSP, 8-state):
-GGGGHHHHHHHHHTTHHHHHHHHHT-SSSSHHHHHHHHHHHHHHTT--HHHHHHHHHHHHHHTT-TTT-GGGGSPPP-SHHHHHHHHH-HHHHHHHHHHHHHHHTT--TTS---HHHHHHHHHHHHHHHHHHHHHHHHH-THHIIIIIHHHHHHHHHHHHHHHHHHTT--SSS-HHHHS-EEE--HHHHHHTTTTTBHHHHHH-TTS-GGGHHHHHHHHGGG-S-EEE-HHHHHHHHHHHT-

Sequence (243 aa):
MWPILLLPQGLLLIFLFAPLHECIHRTAFRTRWCNDLVAFLCGWLVLLPPTWFRHFHMRHHRFTNNPDRDPELAVAKPGNIVAYVLYMSGLAIWASQIQVLLGNSHGRDPAGIIPNKARNRVALEARWYLAIYVLAFAALGEPLLWVWIVPVLIGQPFLRAFLLAEHIGCALVRDMTANSRTTFTNRAVRWLTWNMSYHAEHHLQPAVPYHKLPDLHSHTRPHLKVTQSGYLNLHRALLTNFV

Radius of gyration: 17.87 Å; Cα contacts (8 Å, |Δi|>4): 337; chains: 1; bounding box: 47×38×50 Å

Nearest PDB structures (foldseek):
  8xks-assembly1_K  TM=7.523E-01  e=1.185E-05  Chlamydomonas reinhardtii
  8xqx-assembly1_M  TM=7.064E-01  e=8.648E-06  Chlamydomonas reinhardtii

Solvent-accessible surface area (backbone atoms only — not comparable to full-atom values): 12734 Å² total; per-residue (Å²): 120,69,78,71,48,34,52,63,50,1,43,59,47,44,36,28,49,32,58,21,56,43,15,59,66,48,41,68,35,97,48,64,66,58,12,53,50,49,9,45,57,27,11,62,74,60,62,42,59,41,70,54,47,35,47,52,48,57,42,22,66,76,26,46,50,34,91,92,63,14,66,70,66,77,55,80,74,62,81,36,60,68,47,38,53,51,51,27,53,33,56,65,57,50,53,49,37,51,51,41,40,57,29,20,45,71,62,63,44,75,82,73,68,70,54,80,91,45,40,66,58,36,14,51,50,30,42,50,51,52,49,52,52,52,50,49,43,71,75,55,42,70,62,48,44,69,77,43,52,51,15,32,52,67,15,22,41,59,55,36,53,54,58,49,58,36,47,66,94,39,44,76,39,87,54,40,36,41,23,22,21,28,43,48,76,56,71,67,60,34,61,58,35,48,35,52,47,42,31,18,55,40,63,70,38,59,79,58,29,46,93,47,40,69,61,51,40,75,72,45,55,93,67,52,70,32,70,40,79,31,67,67,54,52,54,50,54,51,55,64,72,40,108

pLDDT: mean 95.95, std 4.33, range [58.41, 98.75]

Foldseek 3Di:
DCVVCLQVLLLLLLLLVQLLVLLLLVQQDPDNVVSQVSNLVSCLLNLHQSLVVSLLVVQCLVQPLACPGRLVPVDPQDQAPVSLVVLLLCPVVVVVSVVCLVCLLVLNRPSPRDDPVCSVVSNVSSVVSVVVVVVCCVVPPPVCCRNGVSSNSSNRNVVSLQVCQFAPPFDSDPQLLRRTEQEDDDPVVCVSNLQCSLVSLCSVCVNHRSVCSVVSCVVCVVVRPHYYHHSVVVVVVSNVSND